Protein AF-A0A1I7X2Z7-F1 (afdb_monomer_lite)

Sequence (273 aa):
MDDLNKAFKEKRPAMFNRKHVILHHDNARAHADLTTSRKIAELGWEILSHPPYSPNLALSDYHLYIILEVLLNAAKELSSHSDEQTVKKVEIYENYDANSWQAVVDQRIRAKTRWFTDKKEVPSKHVNRFANVATLFFYPLLRSSTEEHLELKGRDAPFLGRVLFTAGEILQCASTSPSIVKMSIFFSDFVTVLRFHDEPVIRSAVLFCYLSIATAVSDTLFPELFGNAVTGWIDWALSLISGADSSQHDRTMAGHVVTVLLEKMKVDNDSLG

Secondary structure (DSSP, 8-state):
-HHHHHHHHHH-HHHHTSS-EEE-----TTT--HHHHHHHHHTTEEEPP--S--TT--GGGHHHHHHHHHHHHHHHHHHS-----------------TT-HHHHHHHHHHHH----S-----------GGGGTHHHHHHHHH-----TT--TTTTTHHHHHHHHHHHHHHHHHTTTSTTHHHHHHHHHHHHHTTTT-SSHHHHHHHHHHHHHHHHHS-TTHHHHHHHHHHHHHHHHHHHHHH-TTS-HHHHHHHHHHHHHHHHHHHHHHHTT-

InterPro domains:
  IPR036397 Ribonuclease H superfamily [G3DSA:3.30.420.10] (1-116)
  IPR038528 TEL2, C-terminal domain superfamily [G3DSA:1.25.40.720] (118-198)
  IPR051970 Telomere Length Regulation TEL2 [PTHR15830] (65-266)

Organism: Heterorhabditis bacteriophora (NCBI:txid37862)

Radius of gyration: 28.11 Å; chains: 1; bounding box: 76×53×79 Å

pLDDT: mean 77.44, std 17.62, range [35.38, 96.88]

Foldseek 3Di:
DVVVLVVCCVVPVVQVPPQEAEDADDPPVVPVDPVNVVVCVVSVYHYDDDDPDDPQDDSVCVVVLVVLVVLLVVLCVLLDPPPDPPPVPPPPPPPDDPPPVVVVVVVVCVVPDDDPDDPPPDPPPDDRRSLVCLCVSQCCLLVPPDPPPQPCLPSCVLVVLSSLLSNLSSLQSNLVHPCSLVSLVVLLVSLVVQCPRPDLSSVLSSLSSLVSNLNSYDLVCCCVRCVVPLVVLLVSLVCLLVDPPHDPSSNVSSVVSNVSSVVSNCVVVVVVD

Structure (mmCIF, N/CA/C/O backbone):
data_AF-A0A1I7X2Z7-F1
#
_entry.id   AF-A0A1I7X2Z7-F1
#
loop_
_atom_site.group_PDB
_atom_site.id
_atom_site.type_symbol
_atom_site.label_atom_id
_atom_site.label_alt_id
_atom_site.label_comp_id
_atom_site.label_asym_id
_atom_site.label_entity_id
_atom_site.label_seq_id
_atom_site.pdbx_PDB_ins_code
_atom_site.Cartn_x
_atom_site.Cartn_y
_atom_site.Cartn_z
_atom_site.occupancy
_atom_site.B_iso_or_equiv
_atom_site.auth_seq_id
_atom_site.auth_comp_id
_atom_site.auth_asym_id
_atom_site.auth_atom_id
_atom_site.pdbx_PDB_model_num
ATOM 1 N N . MET A 1 1 ? 13.504 -0.861 -42.140 1.00 73.38 1 MET A N 1
ATOM 2 C CA . MET A 1 1 ? 12.036 -0.661 -42.191 1.00 73.38 1 MET A CA 1
ATOM 3 C C . MET A 1 1 ? 11.375 -1.461 -43.307 1.00 73.38 1 MET A C 1
ATOM 5 O O . MET A 1 1 ? 10.340 -2.057 -43.046 1.00 73.38 1 MET A O 1
ATOM 9 N N . ASP A 1 2 ? 11.951 -1.544 -44.510 1.00 78.88 2 ASP A N 1
ATOM 10 C CA . ASP A 1 2 ? 11.330 -2.299 -45.616 1.00 78.88 2 ASP A CA 1
ATOM 11 C C . ASP A 1 2 ? 11.236 -3.813 -45.341 1.00 78.88 2 ASP A C 1
ATOM 13 O O . ASP A 1 2 ? 10.187 -4.416 -45.570 1.00 78.88 2 ASP A O 1
ATOM 17 N N . ASP A 1 3 ? 12.265 -4.406 -44.725 1.00 83.38 3 ASP A N 1
ATOM 18 C CA . ASP A 1 3 ? 12.225 -5.809 -44.280 1.00 83.38 3 ASP A CA 1
ATOM 19 C C . ASP A 1 3 ? 11.175 -6.052 -43.187 1.00 83.38 3 ASP A C 1
ATOM 21 O O . ASP A 1 3 ? 10.500 -7.081 -43.184 1.00 83.38 3 ASP A O 1
ATOM 25 N N . LEU A 1 4 ? 10.984 -5.080 -42.284 1.00 81.56 4 LEU A N 1
ATOM 26 C CA . LEU A 1 4 ? 9.950 -5.132 -41.245 1.00 81.56 4 LEU A CA 1
ATOM 27 C C . LEU A 1 4 ? 8.554 -5.086 -41.871 1.00 81.56 4 LEU A C 1
ATOM 29 O O . LEU A 1 4 ? 7.682 -5.856 -41.480 1.00 81.56 4 LEU A O 1
ATOM 33 N N . ASN A 1 5 ? 8.349 -4.222 -42.865 1.00 82.88 5 ASN A N 1
ATOM 34 C CA . ASN A 1 5 ? 7.091 -4.125 -43.596 1.00 82.88 5 ASN A CA 1
ATOM 35 C C . ASN A 1 5 ? 6.771 -5.434 -44.341 1.00 82.88 5 ASN A C 1
ATOM 37 O O . ASN A 1 5 ? 5.648 -5.939 -44.278 1.00 82.88 5 ASN A O 1
ATOM 41 N N . LYS A 1 6 ? 7.782 -6.040 -44.978 1.00 85.75 6 LYS A N 1
ATOM 42 C CA . LYS A 1 6 ? 7.658 -7.355 -45.620 1.00 85.75 6 LYS A CA 1
ATOM 43 C C . LYS A 1 6 ? 7.299 -8.447 -44.606 1.00 85.75 6 LYS A C 1
ATOM 45 O O . LYS A 1 6 ? 6.316 -9.160 -44.800 1.00 85.75 6 LYS A O 1
ATOM 50 N N . ALA A 1 7 ? 8.027 -8.524 -43.493 1.00 84.94 7 ALA A N 1
ATOM 51 C CA . ALA A 1 7 ? 7.770 -9.496 -42.433 1.00 84.94 7 ALA A CA 1
ATOM 52 C C . ALA A 1 7 ? 6.394 -9.303 -41.773 1.00 84.94 7 ALA A C 1
ATOM 54 O O . ALA A 1 7 ? 5.731 -10.281 -41.428 1.00 84.94 7 ALA A O 1
ATOM 55 N N . PHE A 1 8 ? 5.935 -8.060 -41.609 1.00 82.38 8 PHE A N 1
ATOM 56 C CA . PHE A 1 8 ? 4.618 -7.750 -41.054 1.00 82.38 8 PHE A CA 1
ATOM 57 C C . PHE A 1 8 ? 3.491 -8.220 -41.981 1.00 82.38 8 PHE A C 1
ATOM 59 O O . PHE A 1 8 ? 2.544 -8.861 -41.519 1.00 82.38 8 PHE A O 1
ATOM 66 N N . LYS A 1 9 ? 3.638 -8.000 -43.293 1.00 82.25 9 LYS A N 1
ATOM 67 C CA . LYS A 1 9 ? 2.707 -8.498 -44.312 1.00 82.25 9 LYS A CA 1
ATOM 68 C C . LYS A 1 9 ? 2.625 -10.028 -44.334 1.00 82.25 9 LYS A C 1
ATOM 70 O O . LYS A 1 9 ? 1.534 -10.572 -44.479 1.00 82.25 9 LYS A O 1
ATOM 75 N N . GLU A 1 10 ? 3.754 -10.715 -44.161 1.00 87.06 10 GLU A N 1
ATOM 76 C CA . GLU A 1 10 ? 3.821 -12.183 -44.139 1.00 87.06 10 GLU A CA 1
ATOM 77 C C . GLU A 1 10 ? 3.263 -12.781 -42.838 1.00 87.06 10 GLU A C 1
ATOM 79 O O . GLU A 1 10 ? 2.459 -13.710 -42.876 1.00 87.06 10 GLU A O 1
ATOM 84 N N . LYS A 1 11 ? 3.661 -12.248 -41.674 1.00 87.56 11 LYS A N 1
ATOM 85 C CA . LYS A 1 11 ? 3.318 -12.834 -40.367 1.00 87.56 11 LYS A CA 1
ATOM 86 C C . LYS A 1 11 ? 1.950 -12.414 -39.839 1.00 87.56 11 LYS A C 1
ATOM 88 O O . LYS A 1 11 ? 1.357 -13.159 -39.062 1.00 87.56 11 LYS A O 1
ATOM 93 N N . ARG A 1 12 ? 1.451 -11.222 -40.192 1.00 82.81 12 ARG A N 1
ATOM 94 C CA . ARG A 1 12 ? 0.174 -10.684 -39.679 1.00 82.81 12 ARG A CA 1
ATOM 95 C C . ARG A 1 12 ? -0.689 -10.050 -40.785 1.00 82.81 12 ARG A C 1
ATOM 97 O O . ARG A 1 12 ? -1.097 -8.892 -40.655 1.00 82.81 12 ARG A O 1
ATOM 104 N N . PRO A 1 13 ? -1.061 -10.810 -41.834 1.00 79.81 13 PRO A N 1
ATOM 105 C CA . PRO A 1 13 ? -1.787 -10.285 -42.998 1.00 79.81 13 PRO A CA 1
ATOM 106 C C . PRO A 1 13 ? -3.151 -9.671 -42.641 1.00 79.81 13 PRO A C 1
ATOM 108 O O . PRO A 1 13 ? -3.554 -8.666 -43.221 1.00 79.81 13 PRO A O 1
ATOM 111 N N . ALA A 1 14 ? -3.848 -10.218 -41.638 1.00 79.56 14 ALA A N 1
ATOM 112 C CA . ALA A 1 14 ? -5.130 -9.684 -41.173 1.00 79.56 14 ALA A CA 1
ATOM 113 C C . ALA A 1 14 ? -5.014 -8.281 -40.545 1.00 79.56 14 ALA A C 1
ATOM 115 O O . ALA A 1 14 ? -5.922 -7.467 -40.696 1.00 79.56 14 ALA A O 1
ATOM 116 N N . MET A 1 15 ? -3.902 -7.986 -39.860 1.00 75.12 15 MET A N 1
ATOM 117 C CA . MET A 1 15 ? -3.652 -6.656 -39.291 1.00 75.12 15 MET A CA 1
ATOM 118 C C . MET A 1 15 ? -3.126 -5.682 -40.342 1.00 75.12 15 MET A C 1
ATOM 120 O O . MET A 1 15 ? -3.532 -4.528 -40.334 1.00 75.12 15 MET A O 1
ATOM 124 N N . PHE A 1 16 ? -2.302 -6.155 -41.281 1.00 76.25 16 PHE A N 1
ATOM 125 C CA . PHE A 1 16 ? -1.821 -5.351 -42.408 1.00 76.25 16 PHE A CA 1
ATOM 126 C C . PHE A 1 16 ? -2.966 -4.813 -43.286 1.00 76.25 16 PHE A C 1
ATOM 128 O O . PHE A 1 16 ? -2.900 -3.697 -43.786 1.00 76.25 16 PHE A O 1
ATOM 135 N N . ASN A 1 17 ? -4.041 -5.591 -43.446 1.00 76.62 17 ASN A N 1
ATOM 136 C CA . ASN A 1 17 ? -5.200 -5.206 -44.258 1.00 76.62 17 ASN A CA 1
ATOM 137 C C . ASN A 1 17 ? -6.178 -4.253 -43.544 1.00 76.62 17 ASN A C 1
ATOM 139 O O . ASN A 1 17 ? -7.097 -3.729 -44.180 1.00 76.62 17 ASN A O 1
ATOM 143 N N . ARG A 1 18 ? -6.019 -4.013 -42.235 1.00 74.38 18 ARG A N 1
ATOM 144 C CA . ARG A 1 18 ? -6.747 -2.939 -41.549 1.00 74.38 18 ARG A CA 1
ATOM 145 C C . ARG A 1 18 ? -6.076 -1.626 -41.940 1.00 74.38 18 ARG A C 1
ATOM 147 O O . ARG A 1 18 ? -4.873 -1.490 -41.783 1.00 74.38 18 ARG A O 1
ATOM 154 N N . LYS A 1 19 ? -6.855 -0.663 -42.444 1.00 63.91 19 LYS A N 1
ATOM 155 C CA . LYS A 1 19 ? -6.401 0.628 -43.012 1.00 63.91 19 LYS A CA 1
ATOM 156 C C . LYS A 1 19 ? -5.563 1.519 -42.074 1.00 63.91 19 LYS A C 1
ATOM 158 O O . LYS A 1 19 ? -5.270 2.652 -42.430 1.00 63.91 19 LYS A O 1
ATOM 163 N N . HIS A 1 20 ? -5.227 1.048 -40.881 1.00 76.50 20 HIS A N 1
ATOM 164 C CA . HIS A 1 20 ? -4.609 1.828 -39.832 1.00 76.50 20 HIS A CA 1
ATOM 165 C C . HIS A 1 20 ? -3.684 0.930 -39.010 1.00 76.50 20 HIS A C 1
ATOM 167 O O . HIS A 1 20 ? -4.135 0.093 -38.223 1.00 76.50 20 HIS A O 1
ATOM 173 N N . VAL A 1 21 ? -2.385 1.075 -39.254 1.00 79.50 21 VAL A N 1
ATOM 174 C CA . VAL A 1 21 ? -1.326 0.371 -38.531 1.00 79.50 21 VAL A CA 1
ATOM 175 C C . VAL A 1 21 ? -0.755 1.350 -37.519 1.00 79.50 21 VAL A C 1
ATOM 177 O O . VAL A 1 21 ? -0.188 2.367 -37.909 1.00 79.50 21 VAL A O 1
ATOM 180 N N . ILE A 1 22 ? -0.905 1.037 -36.234 1.00 81.75 22 ILE A N 1
ATOM 181 C CA . ILE A 1 22 ? -0.293 1.809 -35.153 1.00 81.75 22 ILE A CA 1
ATOM 182 C C . ILE A 1 22 ? 1.036 1.139 -34.808 1.00 81.75 22 ILE A C 1
ATOM 184 O O . ILE A 1 22 ? 1.067 -0.008 -34.357 1.00 81.75 22 ILE A O 1
ATOM 188 N N . LEU A 1 23 ? 2.136 1.842 -35.060 1.00 76.81 23 LEU A N 1
ATOM 189 C CA . LEU A 1 23 ? 3.481 1.420 -34.717 1.00 76.81 23 LEU A CA 1
ATOM 190 C C . LEU A 1 23 ? 3.831 1.921 -33.316 1.00 76.81 23 LEU A C 1
ATOM 192 O O . LEU A 1 23 ? 3.829 3.118 -33.028 1.00 76.81 23 LEU A O 1
ATOM 196 N N . HIS A 1 24 ? 4.211 0.978 -32.468 1.00 72.56 24 HIS A N 1
ATOM 197 C CA . HIS A 1 24 ? 4.833 1.267 -31.193 1.00 72.56 24 HIS A CA 1
ATOM 198 C C . HIS A 1 24 ? 6.353 1.331 -31.396 1.00 72.56 24 HIS A C 1
ATOM 200 O O . HIS A 1 24 ? 7.004 0.298 -31.554 1.00 72.56 24 HIS A O 1
ATOM 206 N N . HIS A 1 25 ? 6.890 2.547 -31.510 1.00 67.44 25 HIS A N 1
ATOM 207 C CA . HIS A 1 25 ? 8.294 2.802 -31.837 1.00 67.44 25 HIS A CA 1
ATOM 208 C C . HIS A 1 25 ? 9.046 3.379 -30.638 1.00 67.44 25 HIS A C 1
ATOM 210 O O . HIS A 1 25 ? 8.493 4.156 -29.866 1.00 67.44 25 HIS A O 1
ATOM 216 N N . ASP A 1 26 ? 10.326 3.035 -30.527 1.00 58.78 26 ASP A N 1
ATOM 217 C CA . ASP A 1 26 ? 11.202 3.532 -29.480 1.00 58.78 26 ASP A CA 1
ATOM 218 C C . ASP A 1 26 ? 11.719 4.957 -29.769 1.00 58.78 26 ASP A C 1
ATOM 220 O O . ASP A 1 26 ? 12.392 5.189 -30.771 1.00 58.78 26 ASP A O 1
ATOM 224 N N . ASN A 1 27 ? 11.406 5.932 -28.905 1.00 57.84 27 ASN A N 1
ATOM 225 C CA . ASN A 1 27 ? 11.897 7.317 -29.004 1.00 57.84 27 ASN A CA 1
ATOM 226 C C . ASN A 1 27 ? 13.268 7.537 -28.324 1.00 57.84 27 ASN A C 1
ATOM 228 O O . ASN A 1 27 ? 13.619 8.665 -27.963 1.00 57.84 27 ASN A O 1
ATOM 232 N N . ALA A 1 28 ? 14.044 6.473 -28.087 1.00 56.19 28 ALA A N 1
ATOM 233 C CA . ALA A 1 28 ? 15.401 6.593 -27.576 1.00 56.19 28 ALA A CA 1
ATOM 234 C C . ALA A 1 28 ? 16.221 7.463 -28.537 1.00 56.19 28 ALA A C 1
ATOM 236 O O . ALA A 1 28 ? 16.102 7.367 -29.758 1.00 56.19 28 ALA A O 1
ATOM 237 N N . ARG A 1 29 ? 17.081 8.327 -27.994 1.00 53.03 29 ARG A N 1
ATOM 238 C CA . ARG A 1 29 ? 17.761 9.409 -28.734 1.00 53.03 29 ARG A CA 1
ATOM 239 C C . ARG A 1 29 ? 18.622 8.931 -29.919 1.00 53.03 29 ARG A C 1
ATOM 241 O O . ARG A 1 29 ? 18.907 9.725 -30.808 1.00 53.03 29 ARG A O 1
ATOM 248 N N . ALA A 1 30 ? 19.007 7.653 -29.939 1.00 51.03 30 ALA A N 1
ATOM 249 C CA . ALA A 1 30 ? 19.711 7.004 -31.049 1.00 51.03 30 ALA A CA 1
ATOM 250 C C . ALA A 1 30 ? 18.788 6.571 -32.216 1.00 51.03 30 ALA A C 1
ATOM 252 O O . ALA A 1 30 ? 19.276 6.347 -33.319 1.00 51.03 30 ALA A O 1
ATOM 253 N N . HIS A 1 31 ? 17.471 6.475 -31.990 1.00 50.38 31 HIS A N 1
ATOM 254 C CA . HIS A 1 31 ? 16.454 5.998 -32.940 1.00 50.38 31 HIS A CA 1
ATOM 255 C C . HIS A 1 31 ? 15.402 7.048 -33.328 1.00 50.38 31 HIS A C 1
ATOM 257 O O . HIS A 1 31 ? 14.625 6.812 -34.253 1.00 50.38 31 HIS A O 1
ATOM 263 N N . ALA A 1 32 ? 15.441 8.241 -32.729 1.00 56.38 32 ALA A N 1
ATOM 264 C CA . ALA A 1 32 ? 14.756 9.440 -33.223 1.00 56.38 32 ALA A CA 1
ATOM 265 C C . ALA A 1 32 ? 15.421 10.017 -34.499 1.00 56.38 32 ALA A C 1
ATOM 267 O O . ALA A 1 32 ? 15.475 11.232 -34.694 1.00 56.38 32 ALA A O 1
ATOM 268 N N . ASP A 1 33 ? 15.977 9.151 -35.354 1.00 66.12 33 ASP A N 1
ATOM 269 C CA . ASP A 1 33 ? 16.557 9.551 -36.628 1.00 66.12 33 ASP A CA 1
ATOM 270 C C . ASP A 1 33 ? 15.427 9.964 -37.582 1.00 66.12 33 ASP A C 1
ATOM 272 O O . ASP A 1 33 ? 14.436 9.253 -37.780 1.00 66.12 33 ASP A O 1
ATOM 276 N N . LEU A 1 34 ? 15.582 11.139 -38.188 1.00 70.50 34 LEU A N 1
ATOM 277 C CA . LEU A 1 34 ? 14.645 11.724 -39.145 1.00 70.50 34 LEU A CA 1
ATOM 278 C C . LEU A 1 34 ? 14.363 10.780 -40.322 1.00 70.50 34 LEU A C 1
ATOM 280 O O . LEU A 1 34 ? 13.293 10.854 -40.929 1.00 70.50 34 LEU A O 1
ATOM 284 N N . THR A 1 35 ? 15.308 9.897 -40.650 1.00 73.88 35 THR A N 1
ATOM 285 C CA . THR A 1 35 ? 15.141 8.860 -41.676 1.00 73.88 35 THR A CA 1
ATOM 286 C C . THR A 1 35 ? 14.053 7.848 -41.304 1.00 73.88 35 THR A C 1
ATOM 288 O O . THR A 1 35 ? 13.206 7.532 -42.143 1.00 73.88 35 THR A O 1
ATOM 291 N N . THR A 1 36 ? 14.013 7.396 -40.049 1.00 74.12 36 THR A N 1
ATOM 292 C CA . THR A 1 36 ? 13.033 6.428 -39.545 1.00 74.12 36 THR A CA 1
ATOM 293 C C . THR A 1 36 ? 11.637 7.038 -39.511 1.00 74.12 36 THR A C 1
ATOM 295 O O . THR A 1 36 ? 10.705 6.455 -40.064 1.00 74.12 36 THR A O 1
ATOM 298 N N . SER A 1 37 ? 11.498 8.253 -38.970 1.00 76.25 37 SER A N 1
ATOM 299 C CA . SER A 1 37 ? 10.216 8.974 -38.933 1.00 76.25 37 SER A CA 1
ATOM 300 C C . SER A 1 37 ? 9.663 9.251 -40.333 1.00 76.25 37 SER A C 1
ATOM 302 O O . SER A 1 37 ? 8.466 9.087 -40.571 1.00 76.25 37 SER A O 1
ATOM 304 N N . ARG A 1 38 ? 10.532 9.604 -41.293 1.00 80.38 38 ARG A N 1
ATOM 305 C CA . ARG A 1 38 ? 10.136 9.787 -42.698 1.00 80.38 38 ARG A CA 1
ATOM 306 C C . ARG A 1 38 ? 9.622 8.484 -43.304 1.00 80.38 38 ARG A C 1
ATOM 308 O O . ARG A 1 38 ? 8.581 8.485 -43.952 1.00 80.38 38 ARG A O 1
ATOM 315 N N . LYS A 1 39 ? 10.306 7.366 -43.050 1.00 82.19 39 LYS A N 1
ATOM 316 C CA . LYS A 1 39 ? 9.906 6.061 -43.587 1.00 82.19 39 LYS A CA 1
ATOM 317 C C . LYS A 1 39 ? 8.594 5.550 -42.986 1.00 82.19 39 LYS A C 1
ATOM 319 O O . LYS A 1 39 ? 7.801 4.947 -43.699 1.00 82.19 39 LYS A O 1
ATOM 324 N N . ILE A 1 40 ? 8.339 5.819 -41.706 1.00 81.69 40 ILE A N 1
ATOM 325 C CA . ILE A 1 40 ? 7.063 5.500 -41.043 1.00 81.69 40 ILE A CA 1
ATOM 326 C C . ILE A 1 40 ? 5.908 6.268 -41.701 1.00 81.69 40 ILE A C 1
ATOM 328 O O . ILE A 1 40 ? 4.885 5.667 -42.035 1.00 81.69 40 ILE A O 1
ATOM 332 N N . ALA A 1 41 ? 6.103 7.564 -41.965 1.00 81.19 41 ALA A N 1
ATOM 333 C CA . ALA A 1 41 ? 5.116 8.388 -42.659 1.00 81.19 41 ALA A CA 1
ATOM 334 C C . ALA A 1 41 ? 4.868 7.913 -44.104 1.00 81.19 41 ALA A C 1
ATOM 336 O O . ALA A 1 41 ? 3.719 7.841 -44.532 1.00 81.19 41 ALA A O 1
ATOM 337 N N . GLU A 1 42 ? 5.918 7.525 -44.839 1.00 85.06 42 GLU A N 1
ATOM 338 C CA . GLU A 1 42 ? 5.797 6.948 -46.191 1.00 85.06 42 GLU A CA 1
ATOM 339 C C . GLU A 1 42 ? 4.974 5.651 -46.217 1.00 85.06 42 GLU A C 1
ATOM 341 O O . GLU A 1 42 ? 4.263 5.387 -47.186 1.00 85.06 42 GLU A O 1
ATOM 346 N N . LEU A 1 43 ? 5.061 4.838 -45.161 1.00 83.19 43 LEU A N 1
ATOM 347 C CA . LEU A 1 43 ? 4.306 3.590 -45.025 1.00 83.19 43 LEU A CA 1
ATOM 348 C C . LEU A 1 43 ? 2.860 3.805 -44.545 1.00 83.19 43 LEU A C 1
ATOM 350 O O . LEU A 1 43 ? 2.087 2.846 -44.513 1.00 83.19 43 LEU A O 1
ATOM 354 N N . GLY A 1 44 ? 2.484 5.037 -44.182 1.00 81.31 44 GLY A N 1
ATOM 355 C CA . GLY A 1 44 ? 1.160 5.365 -43.649 1.00 81.31 44 GLY A CA 1
ATOM 356 C C . GLY A 1 44 ? 0.897 4.771 -42.264 1.00 81.31 44 GLY A C 1
ATOM 357 O O . GLY A 1 44 ? -0.252 4.490 -41.926 1.00 81.31 44 GLY A O 1
ATOM 358 N N . TRP A 1 45 ? 1.950 4.511 -41.486 1.00 85.62 45 TRP A N 1
ATOM 359 C CA . TRP A 1 45 ? 1.830 3.979 -40.130 1.00 85.62 45 TRP A CA 1
ATOM 360 C C . TRP A 1 45 ? 1.751 5.131 -39.131 1.00 85.62 45 TRP A C 1
ATOM 362 O O . TRP A 1 45 ? 2.514 6.093 -39.220 1.00 85.62 45 TRP A O 1
ATOM 372 N N . GLU A 1 46 ? 0.846 5.030 -38.165 1.00 81.81 46 GLU A N 1
ATOM 373 C CA . GLU A 1 46 ? 0.722 6.019 -37.099 1.00 81.81 46 GLU A CA 1
ATOM 374 C C . GLU A 1 46 ? 1.617 5.654 -35.925 1.00 81.81 46 GLU A C 1
ATOM 376 O O . GLU A 1 46 ? 1.651 4.506 -35.490 1.00 81.81 46 GLU A O 1
ATOM 381 N N . ILE A 1 47 ? 2.352 6.629 -35.399 1.00 75.12 47 ILE A N 1
ATOM 382 C CA . ILE A 1 47 ? 3.157 6.433 -34.194 1.00 75.12 47 ILE A CA 1
ATOM 383 C C . ILE A 1 47 ? 2.238 6.607 -32.991 1.00 75.12 47 ILE A C 1
ATOM 385 O O . ILE A 1 47 ? 1.580 7.641 -32.862 1.00 75.12 47 ILE A O 1
ATOM 389 N N . LEU A 1 48 ? 2.214 5.619 -32.095 1.00 71.12 48 LEU A N 1
ATOM 390 C CA . LEU A 1 48 ? 1.500 5.767 -30.832 1.00 71.12 48 LEU A CA 1
ATOM 391 C C . LEU A 1 48 ? 2.125 6.916 -30.028 1.00 71.12 48 LEU A C 1
ATOM 393 O O . LEU A 1 48 ? 3.295 6.852 -29.654 1.00 71.12 48 LEU A O 1
ATOM 397 N N . SER A 1 49 ? 1.347 7.963 -29.753 1.00 63.53 49 SER A N 1
ATOM 398 C CA . SER A 1 49 ? 1.797 9.070 -28.909 1.00 63.53 49 SER A CA 1
ATOM 399 C C . SER A 1 49 ? 2.111 8.560 -27.502 1.00 63.53 49 SER A C 1
ATOM 401 O O . SER A 1 49 ? 1.237 7.979 -26.857 1.00 63.53 49 SER A O 1
ATOM 403 N N . HIS A 1 50 ? 3.322 8.810 -27.009 1.00 58.78 50 HIS A N 1
ATOM 404 C CA . HIS A 1 50 ? 3.723 8.469 -25.646 1.00 58.78 50 HIS A CA 1
ATOM 405 C C . HIS A 1 50 ? 4.527 9.619 -25.005 1.00 58.78 50 HIS A C 1
ATOM 407 O O . HIS A 1 50 ? 5.107 10.438 -25.727 1.00 58.78 50 HIS A O 1
ATOM 413 N N . PRO A 1 51 ? 4.574 9.715 -23.661 1.00 56.22 51 PRO A N 1
ATOM 414 C CA . PRO A 1 51 ? 5.366 10.727 -22.966 1.00 56.22 51 PRO A CA 1
ATOM 415 C C . PRO A 1 51 ? 6.864 10.631 -23.308 1.00 56.22 51 PRO A C 1
ATOM 417 O O . PRO A 1 51 ? 7.353 9.533 -23.603 1.00 56.22 51 PRO A O 1
ATOM 420 N N . PRO A 1 52 ? 7.616 11.749 -23.256 1.00 49.91 52 PRO A N 1
ATOM 421 C CA . PRO A 1 52 ? 9.068 11.712 -23.372 1.00 49.91 52 PRO A CA 1
ATOM 422 C C . PRO A 1 52 ? 9.670 10.828 -22.271 1.00 49.91 52 PRO A C 1
ATOM 424 O O . PRO A 1 52 ? 9.202 10.816 -21.135 1.00 49.91 52 PRO A O 1
ATOM 427 N N . TYR A 1 53 ? 10.693 10.073 -22.665 1.00 53.31 53 TYR A N 1
ATOM 428 C CA . TYR A 1 53 ? 11.366 9.005 -21.925 1.00 53.31 53 TYR A CA 1
ATOM 429 C C . TYR A 1 53 ? 11.485 9.206 -20.401 1.00 53.31 53 TYR A C 1
ATOM 431 O O . TYR A 1 53 ? 12.030 10.211 -19.945 1.00 53.31 53 TYR A O 1
ATOM 439 N N . SER A 1 54 ? 11.111 8.177 -19.631 1.00 46.56 54 SER A N 1
ATOM 440 C CA . SER A 1 54 ? 11.716 7.906 -18.322 1.00 46.56 54 SER A CA 1
ATOM 441 C C . SER A 1 54 ? 12.778 6.817 -18.529 1.00 46.56 54 SER A C 1
ATOM 443 O O . SER A 1 54 ? 12.445 5.782 -19.104 1.00 46.56 54 SER A O 1
ATOM 445 N N . PRO A 1 55 ? 14.044 7.015 -18.124 1.00 48.75 55 PRO A N 1
ATOM 446 C CA . PRO A 1 55 ? 15.163 6.137 -18.491 1.00 48.75 55 PRO A CA 1
ATOM 447 C C . PRO A 1 55 ? 15.065 4.674 -18.013 1.00 48.75 55 PRO A C 1
ATOM 449 O O . PRO A 1 55 ? 15.894 3.869 -18.421 1.00 48.75 55 PRO A O 1
ATOM 452 N N . ASN A 1 56 ? 14.065 4.316 -17.199 1.00 51.06 56 ASN A N 1
ATOM 453 C CA . ASN A 1 56 ? 13.968 3.009 -16.541 1.00 51.06 56 ASN A CA 1
ATOM 454 C C . ASN A 1 56 ? 12.755 2.147 -16.944 1.00 51.06 56 ASN A C 1
ATOM 456 O O . ASN A 1 56 ? 12.565 1.094 -16.344 1.00 51.06 56 ASN A O 1
ATOM 460 N N . LEU A 1 57 ? 11.920 2.554 -17.910 1.00 53.75 57 LEU A N 1
ATOM 461 C CA . LEU A 1 57 ? 10.819 1.708 -18.401 1.00 53.75 57 LEU A CA 1
ATOM 462 C C . LEU A 1 57 ? 10.981 1.422 -19.893 1.00 53.75 57 LEU A C 1
ATOM 464 O O . LEU A 1 57 ? 11.050 2.349 -20.700 1.00 53.75 57 LEU A O 1
ATOM 468 N N . ALA A 1 58 ? 10.971 0.139 -20.262 1.00 57.16 58 ALA A N 1
ATOM 469 C CA . ALA A 1 58 ? 10.759 -0.245 -21.647 1.00 57.16 58 ALA A CA 1
ATOM 470 C C . ALA A 1 58 ? 9.361 0.222 -22.074 1.00 57.16 58 ALA A C 1
ATOM 472 O O . ALA A 1 58 ? 8.382 0.083 -21.339 1.00 57.16 58 ALA A O 1
ATOM 473 N N . LEU A 1 59 ? 9.255 0.781 -23.279 1.00 52.41 59 LEU A N 1
ATOM 474 C CA . LEU A 1 59 ? 7.990 1.289 -23.811 1.00 52.41 59 LEU A CA 1
ATOM 475 C C . LEU A 1 59 ? 6.877 0.227 -23.801 1.00 52.41 59 LEU A C 1
ATOM 477 O O . LEU A 1 59 ? 5.710 0.582 -23.657 1.00 52.41 59 LEU A O 1
ATOM 481 N N . SER A 1 60 ? 7.209 -1.067 -23.937 1.00 57.69 60 SER A N 1
ATOM 482 C CA . SER A 1 60 ? 6.242 -2.178 -23.866 1.00 57.69 60 SER A CA 1
ATOM 483 C C . SER A 1 60 ? 5.448 -2.206 -22.559 1.00 57.69 60 SER A C 1
ATOM 485 O O . SER A 1 60 ? 4.298 -2.644 -22.553 1.00 57.69 60 SER A O 1
ATOM 487 N N . ASP A 1 61 ? 6.031 -1.683 -21.482 1.00 62.81 61 ASP A N 1
ATOM 488 C CA . ASP A 1 61 ? 5.503 -1.806 -20.125 1.00 62.81 61 ASP A CA 1
ATOM 489 C C . ASP A 1 61 ? 4.737 -0.543 -19.7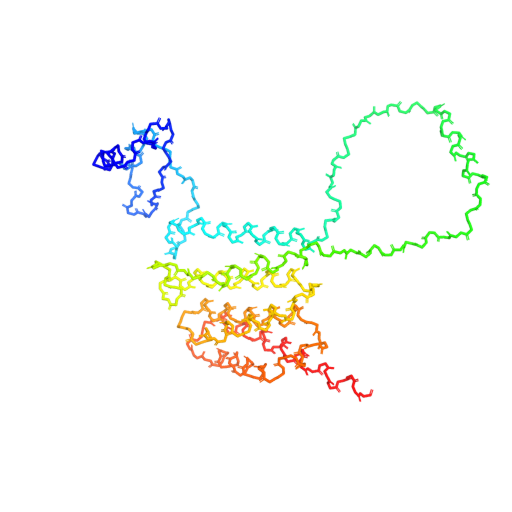00 1.00 62.81 61 ASP A C 1
ATOM 491 O O . ASP A 1 61 ? 4.067 -0.521 -18.666 1.00 62.81 61 ASP A O 1
ATOM 495 N N . TYR A 1 62 ? 4.752 0.509 -20.532 1.00 70.00 62 TYR A N 1
ATOM 496 C CA . TYR A 1 62 ? 4.016 1.753 -20.288 1.00 70.00 62 TYR A CA 1
ATOM 497 C C . TYR A 1 62 ? 2.502 1.518 -20.166 1.00 70.00 62 TYR A C 1
ATOM 499 O O . TYR A 1 62 ? 1.834 2.111 -19.317 1.00 70.00 62 TYR A O 1
ATOM 507 N N . HIS A 1 63 ? 1.956 0.588 -20.954 1.00 76.56 63 HIS A N 1
ATOM 508 C CA . HIS A 1 63 ? 0.549 0.200 -20.856 1.00 76.56 63 HIS A CA 1
ATOM 509 C C . HIS A 1 63 ? 0.196 -0.403 -19.491 1.00 76.56 63 HIS A C 1
ATOM 511 O O 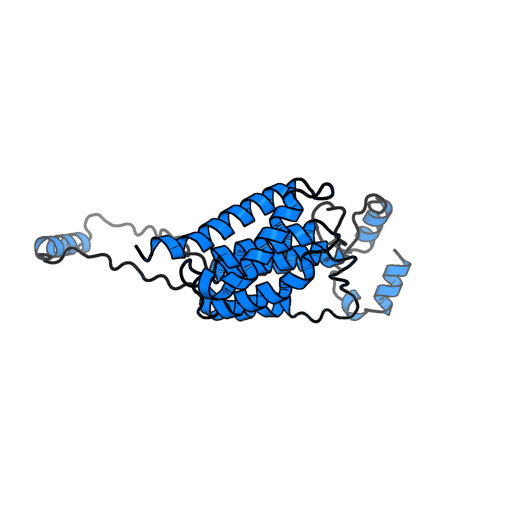. HIS A 1 63 ? -0.893 -0.145 -18.980 1.00 76.56 63 HIS A O 1
ATOM 517 N N . LEU A 1 64 ? 1.112 -1.155 -18.870 1.00 81.06 64 LEU A N 1
ATOM 518 C CA . LEU A 1 64 ? 0.889 -1.735 -17.545 1.00 81.06 64 LEU A CA 1
ATOM 519 C C . LEU A 1 64 ? 0.799 -0.644 -16.474 1.00 81.06 64 LEU A C 1
ATOM 521 O O . LEU A 1 64 ? -0.054 -0.716 -15.591 1.00 81.06 64 LEU A O 1
ATOM 525 N N . TYR A 1 65 ? 1.621 0.403 -16.587 1.00 81.75 65 TYR A N 1
ATOM 526 C CA . TYR A 1 65 ? 1.547 1.556 -15.691 1.00 81.75 65 TYR A CA 1
ATOM 527 C C . TYR A 1 65 ? 0.197 2.277 -15.798 1.00 81.75 65 TYR A C 1
ATOM 529 O O . TYR A 1 65 ? -0.424 2.569 -14.774 1.00 81.75 65 TYR A O 1
ATOM 537 N N . ILE A 1 66 ? -0.289 2.502 -17.026 1.00 83.81 66 ILE A N 1
ATOM 538 C CA . ILE A 1 66 ? -1.610 3.105 -17.262 1.00 83.81 66 ILE A CA 1
ATOM 539 C C . ILE A 1 66 ? -2.714 2.249 -16.634 1.00 83.81 66 ILE A C 1
ATOM 541 O O . ILE A 1 66 ? -3.614 2.785 -15.995 1.00 83.81 66 ILE A O 1
ATOM 545 N N . ILE A 1 67 ? -2.649 0.922 -16.778 1.00 87.38 67 ILE A N 1
ATOM 546 C CA . ILE A 1 67 ? -3.648 0.018 -16.192 1.00 87.38 67 ILE A CA 1
ATOM 547 C C . ILE A 1 67 ? -3.677 0.155 -14.665 1.00 87.38 67 ILE A C 1
ATOM 549 O O . ILE A 1 67 ? -4.760 0.277 -14.092 1.00 87.38 67 ILE A O 1
ATOM 553 N N . LEU A 1 68 ? -2.514 0.183 -14.005 1.00 90.56 68 LEU A N 1
ATOM 554 C CA . LEU A 1 68 ? -2.436 0.375 -12.551 1.00 90.56 68 LEU A CA 1
ATOM 555 C C . LEU A 1 68 ? -3.021 1.724 -12.116 1.00 90.56 68 LEU A C 1
ATOM 557 O O . LEU A 1 68 ? -3.735 1.794 -11.118 1.00 90.56 68 LEU A O 1
ATOM 561 N N . GLU A 1 69 ? -2.757 2.786 -12.875 1.00 90.12 69 GLU A N 1
ATOM 562 C CA . GLU A 1 69 ? -3.296 4.119 -12.603 1.00 90.12 69 GLU A CA 1
ATOM 563 C C . GLU A 1 69 ? -4.821 4.177 -12.771 1.00 90.12 69 GLU A C 1
ATOM 565 O O . GLU A 1 69 ? -5.521 4.692 -11.900 1.00 90.12 69 GLU A O 1
ATOM 570 N N . VAL A 1 70 ? -5.359 3.583 -13.840 1.00 90.94 70 VAL A N 1
ATOM 571 C CA . VAL A 1 70 ? -6.809 3.500 -14.073 1.00 90.94 70 VAL A CA 1
ATOM 572 C C . VAL A 1 70 ? -7.498 2.691 -12.974 1.00 90.94 70 VAL A C 1
ATOM 574 O O . VAL A 1 70 ? -8.531 3.119 -12.457 1.00 90.94 70 VAL A O 1
ATOM 577 N N . LEU A 1 71 ? -6.923 1.551 -12.575 1.00 92.44 71 LEU A N 1
ATOM 578 C CA . LEU A 1 71 ? -7.452 0.730 -11.481 1.00 92.44 71 LEU A CA 1
ATOM 579 C C . LEU A 1 71 ? -7.493 1.502 -10.161 1.00 92.44 71 LEU A C 1
ATOM 581 O O . LEU A 1 71 ? -8.487 1.438 -9.436 1.00 92.44 71 LEU A O 1
ATOM 585 N N . LEU A 1 72 ? -6.431 2.248 -9.863 1.00 93.62 72 LEU A N 1
ATOM 586 C CA . LEU A 1 72 ? -6.352 3.063 -8.661 1.00 93.62 72 LEU A CA 1
ATOM 587 C C . LEU A 1 72 ? -7.378 4.199 -8.666 1.00 93.62 72 LEU A C 1
ATOM 589 O O . LEU A 1 72 ? -8.044 4.425 -7.657 1.00 93.62 72 LEU A O 1
ATOM 593 N N . ASN A 1 73 ? -7.523 4.902 -9.788 1.00 92.12 73 ASN A N 1
ATOM 594 C CA . ASN A 1 73 ? -8.498 5.982 -9.916 1.00 92.12 73 ASN A CA 1
ATOM 595 C C . ASN A 1 73 ? -9.925 5.453 -9.749 1.00 92.12 73 ASN A C 1
ATOM 597 O O . ASN A 1 73 ? -10.690 6.026 -8.982 1.00 92.12 73 ASN A O 1
ATOM 601 N N . ALA A 1 74 ? -10.248 4.302 -10.345 1.00 92.38 74 ALA A N 1
ATOM 602 C CA . ALA A 1 74 ? -11.538 3.649 -10.140 1.00 92.38 74 ALA A CA 1
ATOM 603 C C . ALA A 1 74 ? -11.773 3.268 -8.664 1.00 92.38 74 ALA A C 1
ATOM 605 O O . ALA A 1 74 ? -12.867 3.470 -8.138 1.00 92.38 74 ALA A O 1
ATOM 606 N N . ALA A 1 75 ? -10.754 2.755 -7.965 1.00 93.19 75 ALA A N 1
ATOM 607 C CA . ALA A 1 75 ? -10.855 2.457 -6.536 1.00 93.19 75 ALA A CA 1
ATOM 608 C C . ALA A 1 75 ? -11.106 3.724 -5.700 1.00 93.19 75 ALA A C 1
ATOM 610 O O . ALA A 1 75 ? -11.985 3.730 -4.835 1.00 93.19 75 ALA A O 1
ATOM 611 N N . LYS A 1 76 ? -10.384 4.812 -5.998 1.00 92.44 76 LYS A N 1
ATOM 612 C CA . LYS A 1 76 ? -10.555 6.116 -5.347 1.00 92.44 76 LYS A CA 1
ATOM 613 C C . LYS A 1 76 ? -11.933 6.708 -5.615 1.00 92.44 76 LYS A C 1
ATOM 615 O O . LYS A 1 76 ? -12.552 7.173 -4.672 1.00 92.44 76 LYS A O 1
ATOM 620 N N . GLU A 1 77 ? -12.440 6.646 -6.843 1.00 90.81 77 GLU A N 1
ATOM 621 C CA . GLU A 1 77 ? -13.788 7.113 -7.203 1.00 90.81 77 GLU A CA 1
ATOM 622 C C . GLU A 1 77 ? -14.898 6.326 -6.497 1.00 90.81 77 GLU A C 1
ATOM 624 O O . GLU A 1 77 ? -15.912 6.890 -6.099 1.00 90.81 77 GLU A O 1
ATOM 629 N N . LEU A 1 78 ? -14.722 5.015 -6.321 1.00 89.44 78 LEU A N 1
ATOM 630 C CA . LEU A 1 78 ? -15.690 4.174 -5.612 1.00 89.44 78 LEU A CA 1
ATOM 631 C C . LEU A 1 78 ? -15.615 4.334 -4.087 1.00 89.44 78 LEU A C 1
ATOM 633 O O . LEU A 1 78 ? -16.594 4.055 -3.388 1.00 89.44 78 LEU A O 1
ATOM 637 N N . SER A 1 79 ? -14.446 4.716 -3.572 1.00 88.25 79 SER A N 1
ATOM 638 C CA . SER A 1 79 ? -14.212 4.952 -2.148 1.00 88.25 79 SER A CA 1
ATOM 639 C C . SER A 1 79 ? -14.528 6.385 -1.731 1.00 88.25 79 SER A C 1
ATOM 641 O O . SER A 1 79 ? -14.834 6.614 -0.558 1.00 88.25 79 SER A O 1
ATOM 643 N N . SER A 1 80 ? -14.395 7.351 -2.639 1.00 80.75 80 SER A N 1
ATOM 644 C CA . SER A 1 80 ? -14.632 8.756 -2.357 1.00 80.75 80 SER A CA 1
ATOM 645 C C . SER A 1 80 ? -16.121 9.028 -2.209 1.00 80.75 80 SER A C 1
ATOM 647 O O . SER A 1 80 ? -16.989 8.340 -2.750 1.00 80.75 80 SER A O 1
ATOM 649 N N . HIS A 1 81 ? -16.404 10.060 -1.426 1.00 60.16 81 HIS A N 1
ATOM 650 C CA . HIS A 1 81 ? -17.723 10.647 -1.362 1.00 60.16 81 HIS A CA 1
ATOM 651 C C . HIS A 1 81 ? -17.902 11.371 -2.686 1.00 60.16 81 HIS A C 1
ATOM 653 O O . HIS A 1 81 ? -17.426 12.492 -2.853 1.00 60.16 81 HIS A O 1
ATOM 659 N N . SER A 1 82 ? -18.546 10.737 -3.657 1.00 46.88 82 SER A N 1
ATOM 660 C CA . SER A 1 82 ? -19.228 11.531 -4.660 1.00 46.88 82 SER A CA 1
ATOM 661 C C . SER A 1 82 ? -20.373 12.234 -3.927 1.00 46.88 82 SER A C 1
ATOM 663 O O . SER A 1 82 ? -21.497 11.728 -3.911 1.00 46.88 82 SER A O 1
ATOM 665 N N . ASP A 1 83 ? -20.080 13.389 -3.309 1.00 45.53 83 ASP A N 1
ATOM 666 C CA . ASP A 1 83 ? -21.001 14.518 -3.423 1.00 45.53 83 ASP A CA 1
ATOM 667 C C . ASP A 1 83 ? -21.426 14.518 -4.878 1.00 45.53 83 ASP A C 1
ATOM 669 O O . ASP A 1 83 ? -20.559 14.375 -5.747 1.00 45.53 83 ASP A O 1
ATOM 673 N N . GLU A 1 84 ? -22.742 14.507 -5.086 1.00 42.41 84 GLU A N 1
ATOM 674 C CA . GLU A 1 84 ? -23.414 14.603 -6.372 1.00 42.41 84 GLU A CA 1
ATOM 675 C C . GLU A 1 84 ? -22.423 14.814 -7.512 1.00 42.41 84 GLU A C 1
ATOM 677 O O . GLU A 1 84 ? -21.789 15.870 -7.612 1.00 42.41 84 GLU A O 1
ATOM 682 N N . GLN A 1 85 ? -22.338 13.842 -8.431 1.00 41.56 85 GLN A N 1
ATOM 683 C CA . GLN A 1 85 ? -22.144 14.244 -9.815 1.00 41.56 85 GLN A CA 1
ATOM 684 C C . GLN A 1 85 ? -23.011 15.481 -9.974 1.00 41.56 85 GLN A C 1
ATOM 686 O O . GLN A 1 85 ? -24.232 15.390 -9.829 1.00 41.56 85 GLN A O 1
ATOM 691 N N . THR A 1 86 ? -22.375 16.634 -10.154 1.00 39.22 86 THR A N 1
ATOM 692 C CA . THR A 1 86 ? -23.044 17.836 -10.590 1.00 39.22 86 THR A CA 1
ATOM 693 C C . THR A 1 86 ? -23.569 17.447 -11.958 1.00 39.22 86 THR A C 1
ATOM 695 O O . THR A 1 86 ? -22.937 17.652 -12.993 1.00 39.22 86 THR A O 1
ATOM 698 N N . VAL A 1 87 ? -24.733 16.791 -11.965 1.00 41.69 87 VAL A N 1
ATOM 699 C CA . VAL A 1 87 ? -25.674 16.847 -13.053 1.00 41.69 87 VAL A CA 1
ATOM 700 C C . VAL A 1 87 ? -25.772 18.338 -13.233 1.00 41.69 87 VAL A C 1
ATOM 702 O O . VAL A 1 87 ? -26.332 19.025 -12.378 1.00 41.69 87 VAL A O 1
ATOM 705 N N . LYS A 1 88 ? -25.083 18.859 -14.253 1.00 40.50 88 LYS A N 1
ATOM 706 C CA . LYS A 1 88 ? -25.265 20.226 -14.701 1.00 40.50 88 LYS A CA 1
ATOM 707 C C . LYS A 1 88 ? -26.767 20.339 -14.837 1.00 40.50 88 LYS A C 1
ATOM 709 O O . LYS A 1 88 ? -27.343 19.745 -15.749 1.00 40.50 88 LYS A O 1
ATOM 714 N N . LYS A 1 89 ? -27.399 20.975 -13.853 1.00 36.00 89 LYS A N 1
ATOM 715 C CA . LYS A 1 89 ? -28.810 21.288 -13.882 1.00 36.00 89 LYS A CA 1
ATOM 716 C C . LYS A 1 89 ? -28.891 22.172 -15.106 1.00 36.00 89 LYS A C 1
ATOM 718 O O . LYS A 1 89 ? -28.378 23.285 -15.087 1.00 36.00 89 LYS A O 1
ATOM 723 N N . VAL A 1 90 ? -29.335 21.600 -16.221 1.00 37.97 90 VAL A N 1
ATOM 724 C CA . VAL A 1 90 ? -29.570 22.366 -17.433 1.00 37.97 90 VAL A CA 1
ATOM 725 C C . VAL A 1 90 ? -30.548 23.431 -16.976 1.00 37.97 90 VAL A C 1
ATOM 727 O O . VAL A 1 90 ? -31.661 23.103 -16.563 1.00 37.97 90 VAL A O 1
ATOM 730 N N . GLU A 1 91 ? -30.082 24.677 -16.917 1.00 38.28 91 GLU A N 1
ATOM 731 C CA . GLU A 1 91 ? -30.928 25.831 -16.668 1.00 38.28 91 GLU A CA 1
ATOM 732 C C . GLU A 1 91 ? -31.867 25.930 -17.865 1.00 38.28 91 GLU A C 1
ATOM 734 O O . GLU A 1 91 ? -31.596 26.584 -18.869 1.00 38.28 91 GLU A O 1
ATOM 739 N N . ILE A 1 92 ? -32.970 25.193 -17.788 1.00 39.66 92 ILE A N 1
ATOM 740 C CA . ILE A 1 92 ? -34.158 25.524 -18.544 1.00 39.66 92 ILE A CA 1
ATOM 741 C C . ILE A 1 92 ? -34.626 26.824 -17.901 1.00 39.66 92 ILE A C 1
ATOM 743 O O . ILE A 1 92 ? -35.099 26.821 -16.764 1.00 39.66 92 ILE A O 1
ATOM 747 N N . TYR A 1 93 ? -34.427 27.944 -18.595 1.00 38.56 93 TYR A N 1
ATOM 748 C CA . TYR A 1 93 ? -35.045 29.213 -18.233 1.00 38.56 93 TYR A CA 1
ATOM 749 C C . TYR A 1 93 ? -36.559 29.071 -18.434 1.00 38.56 93 TYR A C 1
ATOM 751 O O . TYR A 1 93 ? -37.115 29.473 -19.455 1.00 38.56 93 TYR A O 1
ATOM 759 N N . GLU A 1 94 ? -37.235 28.446 -17.472 1.00 42.47 94 GLU A N 1
ATOM 760 C CA . GLU A 1 94 ? -38.669 28.612 -17.304 1.00 42.47 94 GLU A CA 1
ATOM 761 C C . GLU A 1 94 ? -38.887 30.058 -16.868 1.00 42.47 94 GLU A C 1
ATOM 763 O O . GLU A 1 94 ? -38.476 30.489 -15.792 1.00 42.47 94 GLU A O 1
ATOM 768 N N . ASN A 1 95 ? -39.460 30.840 -17.773 1.00 48.44 95 ASN A N 1
ATOM 769 C CA . ASN A 1 95 ? -39.795 32.233 -17.553 1.00 48.44 95 ASN A CA 1
ATOM 770 C C . ASN A 1 95 ? -40.944 32.289 -16.530 1.00 48.44 95 ASN A C 1
ATOM 772 O O . ASN A 1 95 ? -42.114 32.168 -16.893 1.00 48.44 95 ASN A O 1
ATOM 776 N N . TYR A 1 96 ? -40.607 32.374 -15.242 1.00 44.88 96 TYR A N 1
ATOM 777 C CA . TYR A 1 96 ? -41.587 32.484 -14.166 1.00 44.88 96 TYR A CA 1
ATOM 778 C C . TYR A 1 96 ? -42.198 33.885 -14.182 1.00 44.88 96 TYR A C 1
ATOM 780 O O . TYR A 1 96 ? -41.602 34.852 -13.709 1.00 44.88 96 TYR A O 1
ATOM 788 N N . ASP A 1 97 ? -43.409 33.981 -14.724 1.00 53.06 97 ASP A N 1
ATOM 789 C CA . ASP A 1 97 ? -44.257 35.153 -14.563 1.00 53.06 97 ASP A CA 1
ATOM 790 C C . ASP A 1 97 ? -44.550 35.355 -13.064 1.00 53.06 97 ASP A C 1
ATOM 792 O O . ASP A 1 97 ? -44.994 34.434 -12.366 1.00 53.06 97 ASP A O 1
ATOM 796 N N . ALA A 1 98 ? -44.289 36.560 -12.554 1.00 54.00 98 ALA A N 1
ATOM 797 C CA . ALA A 1 98 ? -44.373 36.918 -11.133 1.00 54.00 98 ALA A CA 1
ATOM 798 C C . ALA A 1 98 ? -45.804 36.830 -10.550 1.00 54.00 98 ALA A C 1
ATOM 800 O O . ALA A 1 98 ? -46.006 37.072 -9.362 1.00 54.00 98 ALA A O 1
ATOM 801 N N . ASN A 1 99 ? -46.785 36.440 -11.371 1.00 59.62 99 ASN A N 1
ATOM 802 C CA . ASN A 1 99 ? -48.178 36.177 -11.011 1.00 59.62 99 ASN A CA 1
ATOM 803 C C . ASN A 1 99 ? -48.567 34.684 -11.014 1.00 59.62 99 ASN A C 1
ATOM 805 O O . ASN A 1 99 ? -49.758 34.362 -10.988 1.00 59.62 99 ASN A O 1
ATOM 809 N N . SER A 1 100 ? -47.609 33.749 -11.023 1.00 62.31 100 SER A N 1
ATOM 810 C CA . SER A 1 100 ? -47.940 32.321 -10.934 1.00 62.31 100 SER A CA 1
ATOM 811 C C . SER A 1 100 ? -48.668 32.003 -9.621 1.00 62.31 100 SER A C 1
ATOM 813 O O . SER A 1 100 ? -48.139 32.178 -8.519 1.00 62.31 100 SER A O 1
ATOM 815 N N . TRP A 1 101 ? -49.893 31.482 -9.740 1.00 68.94 101 TRP A N 1
ATOM 816 C CA . TRP A 1 101 ? -50.744 31.037 -8.630 1.00 68.94 101 TRP A CA 1
ATOM 817 C C . TRP A 1 101 ? -50.030 30.064 -7.677 1.00 68.94 101 TRP A C 1
ATOM 819 O O . TRP A 1 101 ? -50.402 29.970 -6.507 1.00 68.94 101 TRP A O 1
ATOM 829 N N . GLN A 1 102 ? -48.980 29.384 -8.146 1.00 63.50 102 GLN A N 1
ATOM 830 C CA . GLN A 1 102 ? -48.138 28.498 -7.344 1.00 63.50 102 GLN A CA 1
ATOM 831 C C . GLN A 1 102 ? -47.450 29.238 -6.189 1.00 63.50 102 GLN A C 1
ATOM 833 O O . GLN A 1 102 ? -47.495 28.760 -5.060 1.00 63.50 102 GLN A O 1
ATOM 838 N N . ALA A 1 103 ? -46.921 30.446 -6.417 1.00 67.81 103 ALA A N 1
ATOM 839 C CA . ALA A 1 103 ? -46.279 31.238 -5.364 1.00 67.81 103 ALA A CA 1
ATOM 840 C C . ALA A 1 103 ? -47.281 31.644 -4.266 1.00 67.81 103 ALA A C 1
ATOM 842 O O . ALA A 1 103 ? -46.972 31.613 -3.073 1.00 67.81 103 ALA A O 1
ATOM 843 N N . VAL A 1 104 ? -48.518 31.958 -4.665 1.00 71.25 104 VAL A N 1
ATOM 844 C CA . VAL A 1 104 ? -49.616 32.302 -3.746 1.00 71.25 104 VAL A CA 1
ATOM 845 C C . VAL A 1 104 ? -50.058 31.083 -2.929 1.00 71.25 104 VAL A C 1
ATOM 847 O O . VAL A 1 104 ? -50.361 31.201 -1.736 1.00 71.25 104 VAL A O 1
ATOM 850 N N . VAL A 1 105 ? -50.088 29.901 -3.548 1.00 69.94 105 VAL A N 1
ATOM 851 C CA . VAL A 1 105 ? -50.403 28.638 -2.870 1.00 69.94 105 VAL A CA 1
ATOM 852 C C . VAL A 1 105 ? -49.297 28.263 -1.882 1.00 69.94 105 VAL A C 1
ATOM 854 O O . VAL A 1 105 ? -49.604 27.989 -0.722 1.00 69.94 105 VAL A O 1
ATOM 857 N N . ASP A 1 106 ? -48.029 28.361 -2.273 1.00 69.38 106 ASP A N 1
ATOM 858 C CA . ASP A 1 106 ? -46.888 28.069 -1.400 1.00 69.38 106 ASP A CA 1
ATOM 859 C C . ASP A 1 106 ? -46.820 29.012 -0.199 1.00 69.38 106 ASP A C 1
ATOM 861 O O . ASP A 1 106 ? -46.570 28.582 0.930 1.00 69.38 106 ASP A O 1
ATOM 865 N N . GLN A 1 107 ? -47.115 30.297 -0.403 1.00 70.69 107 GLN A N 1
ATOM 866 C CA . GLN A 1 107 ? -47.178 31.268 0.684 1.00 70.69 107 GLN A CA 1
ATOM 867 C C 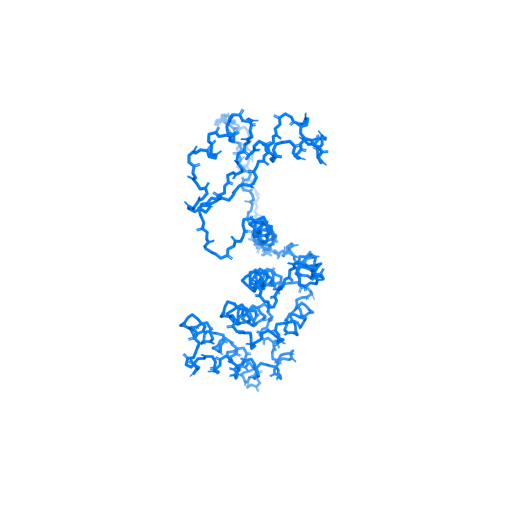. GLN A 1 107 ? -48.316 30.948 1.664 1.00 70.69 107 GLN A C 1
ATOM 869 O O . GLN A 1 107 ? -48.135 31.054 2.880 1.00 70.69 107 GLN A O 1
ATOM 874 N N . ARG A 1 108 ? -49.471 30.482 1.167 1.00 74.50 108 ARG A N 1
ATOM 875 C CA . ARG A 1 108 ? -50.585 30.019 2.015 1.00 74.50 108 ARG A CA 1
ATOM 876 C C . ARG A 1 108 ? -50.248 28.746 2.783 1.00 74.50 108 ARG A C 1
ATOM 878 O O . ARG A 1 108 ? -50.610 28.652 3.955 1.00 74.50 108 ARG A O 1
ATOM 885 N N . ILE A 1 109 ? -49.555 27.798 2.157 1.00 70.25 109 ILE A N 1
ATOM 886 C CA . ILE A 1 109 ? -49.107 26.564 2.811 1.00 70.25 109 ILE A CA 1
ATOM 887 C C . ILE A 1 109 ? -48.109 26.904 3.923 1.00 70.25 109 ILE A C 1
ATOM 889 O O . ILE A 1 109 ? -48.294 26.460 5.055 1.00 70.25 109 ILE A O 1
ATOM 893 N N . ARG A 1 110 ? -47.119 27.770 3.667 1.00 65.00 110 ARG A N 1
ATOM 894 C CA . ARG A 1 110 ? -46.147 28.217 4.684 1.00 65.00 110 ARG A CA 1
ATOM 895 C C . ARG A 1 110 ? -46.799 28.982 5.836 1.00 65.00 110 ARG A C 1
ATOM 897 O O . ARG A 1 110 ? -46.439 28.765 6.985 1.00 65.00 110 ARG A O 1
ATOM 904 N N . ALA A 1 111 ? -47.785 29.833 5.551 1.00 70.38 111 ALA A N 1
ATOM 905 C CA . ALA A 1 111 ? -48.477 30.608 6.581 1.00 70.38 111 ALA A CA 1
ATOM 906 C C . ALA A 1 111 ? -49.400 29.759 7.477 1.00 70.38 111 ALA A C 1
ATOM 908 O O . ALA A 1 111 ? -49.648 30.129 8.624 1.00 70.38 111 ALA A O 1
ATOM 909 N N . LYS A 1 112 ? -49.928 28.634 6.968 1.00 61.38 112 LYS A N 1
ATOM 910 C CA . LYS A 1 112 ? -50.861 27.762 7.708 1.00 61.38 112 LYS A CA 1
ATOM 911 C C . LYS A 1 112 ? -50.240 26.491 8.285 1.00 61.38 112 LYS A C 1
ATOM 913 O O . LYS A 1 112 ? -50.888 25.839 9.099 1.00 61.38 112 LYS A O 1
ATOM 918 N N . THR A 1 113 ? -49.011 26.145 7.917 1.00 59.62 113 THR A N 1
ATOM 919 C CA . THR A 1 113 ? -48.352 24.930 8.411 1.00 59.62 113 THR A CA 1
ATOM 920 C C . THR A 1 113 ? -47.426 25.284 9.568 1.00 59.62 113 THR A C 1
ATOM 922 O O . THR A 1 113 ? -46.378 25.890 9.371 1.00 59.62 113 THR A O 1
ATOM 925 N N . ARG A 1 114 ? -47.800 24.909 10.797 1.00 61.66 114 ARG A N 1
ATOM 926 C CA . ARG A 1 114 ? -46.891 24.987 11.949 1.00 61.66 114 ARG A CA 1
ATOM 927 C C . ARG A 1 114 ? -46.051 23.718 11.999 1.00 61.66 114 ARG A C 1
ATOM 929 O O . ARG A 1 114 ? -46.571 22.632 12.235 1.00 61.66 114 ARG A O 1
ATOM 936 N N . TRP A 1 115 ? -44.760 23.869 11.745 1.00 56.19 115 TRP A N 1
ATOM 937 C CA . TRP A 1 115 ? -43.782 22.791 11.790 1.00 56.19 115 TRP A CA 1
ATOM 938 C C . TRP A 1 115 ? -43.301 22.613 13.238 1.00 56.19 115 TRP A C 1
ATOM 940 O O . TRP A 1 115 ? -42.685 23.514 13.798 1.00 56.19 115 TRP A O 1
ATOM 950 N N . PHE A 1 116 ? -43.634 21.484 13.869 1.00 53.09 116 PHE A N 1
ATOM 951 C CA . PHE A 1 116 ? -43.347 21.227 15.291 1.00 53.09 116 PHE A CA 1
ATOM 952 C C . PHE A 1 116 ? -42.011 20.516 15.553 1.00 53.09 116 PHE A C 1
ATOM 954 O O . PHE A 1 116 ? -41.689 20.229 16.702 1.00 53.09 116 PHE A O 1
ATOM 961 N N . THR A 1 117 ? -41.221 20.215 14.524 1.00 57.09 117 THR A N 1
ATOM 962 C CA . THR A 1 117 ? -40.019 19.384 14.679 1.00 57.09 117 THR A CA 1
ATOM 963 C C . THR A 1 117 ? -38.911 19.877 13.780 1.00 57.09 117 THR A C 1
ATOM 965 O O . THR A 1 117 ? -38.874 19.480 12.623 1.00 57.09 117 THR A O 1
ATOM 968 N N . ASP A 1 118 ? -38.011 20.720 14.277 1.00 55.16 118 ASP A N 1
ATOM 969 C CA . ASP A 1 118 ? -36.826 21.141 13.523 1.00 55.16 118 ASP A CA 1
ATOM 970 C C . ASP A 1 118 ? -36.208 19.936 12.791 1.00 55.16 118 ASP A C 1
ATOM 972 O O . ASP A 1 118 ? -36.081 18.858 13.386 1.00 55.16 118 ASP A O 1
ATOM 976 N N . LYS A 1 119 ? -35.973 20.049 11.474 1.00 54.34 119 LYS A N 1
ATOM 977 C CA . LYS A 1 119 ? -35.504 18.907 10.676 1.00 54.34 119 LYS A CA 1
ATOM 978 C C . LYS A 1 119 ? -34.141 18.516 11.222 1.00 54.34 119 LYS A C 1
ATOM 980 O O . LYS A 1 119 ? -33.138 19.131 10.886 1.00 54.34 119 LYS A O 1
ATOM 985 N N . LYS A 1 120 ? -34.096 17.483 12.057 1.00 48.12 120 LYS A N 1
ATOM 986 C CA . LYS A 1 120 ? -32.836 16.869 12.439 1.00 48.12 120 LYS A CA 1
ATOM 987 C C . LYS A 1 120 ? -32.304 16.218 11.171 1.00 48.12 120 LYS A C 1
ATOM 989 O O . LYS A 1 120 ? -32.849 15.204 10.735 1.00 48.12 120 LYS A O 1
ATOM 994 N N . GLU A 1 121 ? -31.319 16.845 10.539 1.00 47.50 121 GLU A N 1
ATOM 995 C CA . GLU A 1 121 ? -30.552 16.211 9.476 1.00 47.50 121 GLU A CA 1
ATOM 996 C C . GLU A 1 121 ? -30.039 14.887 10.039 1.00 47.50 121 GLU A C 1
ATOM 998 O O . GLU A 1 121 ? -29.242 14.845 10.977 1.00 47.50 121 GLU A O 1
ATOM 1003 N N . VAL A 1 122 ? -30.595 13.783 9.546 1.00 50.25 122 VAL A N 1
ATOM 1004 C CA . VAL A 1 122 ? -30.035 12.472 9.838 1.00 50.25 122 VAL A CA 1
ATOM 1005 C C . VAL A 1 122 ? -28.718 12.448 9.070 1.00 50.25 122 VAL A C 1
ATOM 1007 O O . VAL A 1 122 ? -28.766 12.610 7.849 1.00 50.25 122 VAL A O 1
ATOM 1010 N N . PRO A 1 123 ? -27.554 12.283 9.726 1.00 51.31 123 PRO A N 1
ATOM 1011 C CA . PRO A 1 123 ? -26.306 12.159 8.996 1.00 51.31 123 PRO A CA 1
ATOM 1012 C C . PRO A 1 123 ? -26.450 10.972 8.044 1.00 51.31 123 PRO A C 1
ATOM 1014 O O . PRO A 1 123 ? -26.697 9.840 8.471 1.00 51.31 123 PRO A O 1
ATOM 1017 N N . SER A 1 124 ? -26.373 11.258 6.745 1.00 52.56 124 SER A N 1
ATOM 1018 C CA . SER A 1 124 ? -26.320 10.251 5.692 1.00 52.56 124 SER A CA 1
ATOM 1019 C C . SER A 1 124 ? -25.210 9.264 6.054 1.00 52.56 124 SER A C 1
ATOM 1021 O O . SER A 1 124 ? -24.038 9.635 6.118 1.00 52.56 124 SER A O 1
ATOM 1023 N N . LYS A 1 125 ? -25.569 8.009 6.352 1.00 57.75 125 LYS A N 1
ATOM 1024 C CA . LYS A 1 125 ? -24.590 6.929 6.508 1.00 57.75 125 LYS A CA 1
ATOM 1025 C C . LYS A 1 125 ? -24.035 6.629 5.120 1.00 57.75 125 LYS A C 1
ATOM 1027 O O . LYS A 1 125 ? -24.564 5.776 4.412 1.00 57.75 125 LYS A O 1
ATOM 1032 N N . HIS A 1 126 ? -23.018 7.378 4.716 1.00 64.81 126 HIS A N 1
ATOM 1033 C CA . HIS A 1 126 ? -22.328 7.153 3.459 1.00 64.81 126 HIS A CA 1
ATOM 1034 C C . HIS A 1 126 ? -21.673 5.767 3.491 1.00 64.81 126 HIS A C 1
ATOM 1036 O O . HIS A 1 126 ? -20.874 5.458 4.376 1.00 64.81 126 HIS A O 1
ATOM 1042 N N . VAL A 1 127 ? -22.049 4.912 2.543 1.00 69.25 127 VAL A N 1
ATOM 1043 C CA . VAL A 1 127 ? -21.506 3.559 2.419 1.00 69.25 127 VAL A CA 1
ATOM 1044 C C . VAL A 1 127 ? -20.390 3.606 1.388 1.00 69.25 127 VAL A C 1
ATOM 1046 O O . VAL A 1 127 ? -20.639 3.931 0.229 1.00 69.25 127 VAL A O 1
ATOM 1049 N N . ASN A 1 128 ? -19.168 3.260 1.793 1.00 82.88 128 ASN A N 1
ATOM 1050 C CA . ASN A 1 128 ? -18.053 3.086 0.868 1.00 82.88 128 ASN A CA 1
ATOM 1051 C C . ASN A 1 128 ? -18.419 2.003 -0.164 1.00 82.88 128 ASN A C 1
ATOM 1053 O O . ASN A 1 128 ? -18.523 0.820 0.165 1.00 82.88 128 ASN A O 1
ATOM 1057 N N . ARG A 1 129 ? -18.633 2.403 -1.421 1.00 85.19 129 ARG A N 1
ATOM 1058 C CA . ARG A 1 129 ? -19.059 1.489 -2.493 1.00 85.19 129 ARG A CA 1
ATOM 1059 C C . ARG A 1 129 ? -17.927 0.558 -2.920 1.00 85.19 129 ARG A C 1
ATOM 1061 O O . ARG A 1 129 ? -18.198 -0.556 -3.369 1.00 85.19 129 ARG A O 1
ATOM 1068 N N . PHE A 1 130 ? -16.677 0.983 -2.735 1.00 91.44 130 PHE A N 1
ATOM 1069 C CA . PHE A 1 130 ? -15.493 0.164 -2.977 1.00 91.44 130 PHE A CA 1
ATOM 1070 C C . PHE A 1 130 ? -15.403 -1.035 -2.027 1.00 91.44 130 PHE A C 1
ATOM 1072 O O . PHE A 1 130 ? -14.911 -2.092 -2.418 1.00 91.44 130 PHE A O 1
ATOM 1079 N N . ALA A 1 131 ? -15.943 -0.924 -0.809 1.00 88.69 131 ALA A N 1
ATOM 1080 C CA . ALA A 1 131 ? -15.854 -1.952 0.228 1.00 88.69 131 ALA A CA 1
ATOM 1081 C C . ALA A 1 131 ? -16.259 -3.362 -0.245 1.00 88.69 131 ALA A C 1
ATOM 1083 O O . ALA A 1 131 ? -15.630 -4.344 0.154 1.00 88.69 131 ALA A O 1
ATOM 1084 N N . ASN A 1 132 ? -17.270 -3.451 -1.118 1.00 87.12 132 ASN A N 1
ATOM 1085 C CA . ASN A 1 132 ? -17.810 -4.712 -1.638 1.00 87.12 132 ASN A CA 1
ATOM 1086 C C . ASN A 1 132 ? -16.984 -5.319 -2.780 1.00 87.12 132 ASN A C 1
ATOM 1088 O O . ASN A 1 132 ? -17.097 -6.512 -3.048 1.00 87.12 132 ASN A O 1
ATOM 1092 N N . VAL A 1 133 ? -16.175 -4.509 -3.465 1.00 91.75 133 VAL A N 1
ATOM 1093 C CA . VAL A 1 133 ? -15.374 -4.930 -4.626 1.00 91.75 133 VAL A CA 1
ATOM 1094 C C . VAL A 1 133 ? -13.872 -4.922 -4.346 1.00 91.75 133 VAL A C 1
ATOM 1096 O O . VAL A 1 133 ? -13.101 -5.393 -5.175 1.00 91.75 133 VAL A O 1
ATOM 1099 N N . ALA A 1 134 ? -13.445 -4.453 -3.171 1.00 92.81 134 ALA A N 1
ATOM 1100 C CA . ALA A 1 134 ? -12.043 -4.275 -2.798 1.00 92.81 134 ALA A CA 1
ATOM 1101 C C . ALA A 1 134 ? -11.168 -5.517 -3.043 1.00 92.81 134 ALA A C 1
ATOM 1103 O O . ALA A 1 134 ? -10.057 -5.412 -3.562 1.00 92.81 134 ALA A O 1
ATOM 1104 N N . THR A 1 135 ? -11.680 -6.711 -2.737 1.00 93.62 135 THR A N 1
ATOM 1105 C CA . THR A 1 135 ? -10.946 -7.974 -2.917 1.00 93.62 135 THR A CA 1
ATOM 1106 C C . THR A 1 135 ? -10.687 -8.314 -4.387 1.00 93.62 135 THR A C 1
ATOM 1108 O O . THR A 1 135 ? -9.660 -8.922 -4.691 1.00 93.62 135 THR A O 1
ATOM 1111 N N . LEU A 1 136 ? -11.576 -7.896 -5.297 1.00 92.94 136 LEU A N 1
ATOM 1112 C CA . LEU A 1 136 ? -11.451 -8.103 -6.744 1.00 92.94 136 LEU A CA 1
ATOM 1113 C C . LEU A 1 136 ? -10.386 -7.200 -7.367 1.00 92.94 136 LEU A C 1
ATOM 1115 O O . LEU A 1 136 ? -9.812 -7.554 -8.389 1.00 92.94 136 LEU A O 1
ATOM 1119 N N . PHE A 1 137 ? -10.108 -6.055 -6.748 1.00 92.56 137 PHE A N 1
ATOM 1120 C CA . PHE A 1 137 ? -9.003 -5.187 -7.145 1.00 92.56 137 PHE A CA 1
ATOM 1121 C C . PHE A 1 137 ? -7.692 -5.685 -6.538 1.00 92.56 137 PHE A C 1
ATOM 1123 O O . PHE A 1 137 ? -6.686 -5.807 -7.225 1.00 92.56 137 PHE A O 1
ATOM 1130 N N . PHE A 1 138 ? -7.706 -6.006 -5.246 1.00 93.75 138 PHE A N 1
ATOM 1131 C CA . PHE A 1 138 ? -6.487 -6.219 -4.477 1.00 93.75 138 PHE A CA 1
ATOM 1132 C C . PHE A 1 138 ? -5.778 -7.548 -4.764 1.00 93.75 138 PHE A C 1
ATOM 1134 O O . PHE A 1 138 ? -4.585 -7.564 -5.062 1.00 93.75 138 PHE A O 1
ATOM 1141 N N . TYR A 1 139 ? -6.483 -8.681 -4.685 1.00 92.44 139 TYR A N 1
ATOM 1142 C CA . TYR A 1 139 ? -5.821 -9.984 -4.803 1.00 92.44 139 TYR A CA 1
ATOM 1143 C C . TYR A 1 139 ? -5.278 -10.276 -6.204 1.00 92.44 139 TYR A C 1
ATOM 1145 O O . TYR A 1 139 ? -4.163 -10.792 -6.278 1.00 92.44 139 TYR A O 1
ATOM 1153 N N . PRO A 1 140 ? -5.984 -9.965 -7.310 1.00 90.38 140 PRO A N 1
ATOM 1154 C CA . PRO A 1 140 ? -5.452 -10.218 -8.648 1.00 90.38 140 PRO A CA 1
ATOM 1155 C C . PRO A 1 140 ? -4.160 -9.450 -8.949 1.00 90.38 140 PRO A C 1
ATOM 1157 O O . PRO A 1 140 ? -3.298 -9.988 -9.638 1.00 90.38 140 PRO A O 1
ATOM 1160 N N . LEU A 1 141 ? -3.986 -8.248 -8.383 1.00 87.06 141 LEU A N 1
ATOM 1161 C CA . LEU A 1 141 ? -2.748 -7.473 -8.526 1.00 87.06 141 LEU A CA 1
ATOM 1162 C C . LEU A 1 141 ? -1.537 -8.196 -7.922 1.00 87.06 141 LEU A C 1
ATOM 1164 O O . LEU A 1 141 ? -0.461 -8.193 -8.512 1.00 87.06 141 LEU A O 1
ATOM 1168 N N . LEU A 1 142 ? -1.720 -8.841 -6.768 1.00 85.62 142 LEU A N 1
ATOM 1169 C CA . LEU A 1 142 ? -0.637 -9.471 -6.003 1.00 85.62 142 LEU A CA 1
ATOM 1170 C C . LEU A 1 142 ? -0.466 -10.971 -6.288 1.00 85.62 142 LEU A C 1
ATOM 1172 O O . LEU A 1 142 ? 0.579 -11.539 -5.988 1.00 85.62 142 LEU A O 1
ATOM 1176 N N . ARG A 1 143 ? -1.491 -11.631 -6.841 1.00 77.06 143 ARG A N 1
ATOM 1177 C CA . ARG A 1 143 ? -1.485 -13.070 -7.162 1.00 77.06 143 ARG A CA 1
ATOM 1178 C C . ARG A 1 143 ? -1.133 -13.385 -8.608 1.00 77.06 143 ARG A C 1
ATOM 1180 O O . ARG A 1 143 ? -1.254 -14.547 -8.992 1.00 77.06 143 ARG A O 1
ATOM 1187 N N . SER A 1 144 ? -0.741 -12.403 -9.415 1.00 59.88 144 SER A N 1
ATOM 1188 C CA . SER A 1 144 ? -0.327 -12.698 -10.783 1.00 59.88 144 SER A CA 1
ATOM 1189 C C . SER A 1 144 ? 0.859 -13.671 -10.745 1.00 59.88 144 SER A C 1
ATOM 1191 O O . SER A 1 144 ? 1.966 -13.329 -10.340 1.00 59.88 144 SER A O 1
ATOM 1193 N N . SER A 1 145 ? 0.608 -14.934 -11.111 1.00 49.56 145 SER A N 1
ATOM 1194 C CA . SER A 1 145 ? 1.665 -15.843 -11.534 1.00 49.56 145 SER A CA 1
ATOM 1195 C C . SER A 1 145 ? 2.157 -15.264 -12.845 1.00 49.56 145 SER A C 1
ATOM 1197 O O . SER A 1 145 ? 1.562 -15.497 -13.897 1.00 49.56 145 SER A O 1
ATOM 1199 N N . THR A 1 146 ? 3.131 -14.372 -12.774 1.00 48.66 146 THR A N 1
ATOM 1200 C CA . THR A 1 146 ? 3.638 -13.758 -13.984 1.00 48.66 146 THR A CA 1
ATOM 1201 C C . THR A 1 146 ? 4.333 -14.848 -14.771 1.00 48.66 146 THR A C 1
ATOM 1203 O O . THR A 1 146 ? 5.301 -15.453 -14.307 1.00 48.66 146 THR A O 1
ATOM 1206 N N . GLU A 1 147 ? 3.745 -15.134 -15.931 1.00 46.75 147 GLU A N 1
ATOM 1207 C CA . GLU A 1 147 ? 4.328 -15.917 -17.007 1.00 46.75 147 GLU A CA 1
ATOM 1208 C C . GLU A 1 147 ? 5.781 -15.479 -17.253 1.00 46.75 147 GLU A C 1
ATOM 1210 O O . GLU A 1 147 ? 6.188 -14.389 -16.851 1.00 46.75 147 GLU A O 1
ATOM 1215 N N . GLU A 1 148 ? 6.529 -16.363 -17.910 1.00 48.09 148 GLU A N 1
ATOM 1216 C CA . GLU A 1 148 ? 7.984 -16.503 -18.117 1.00 48.09 148 GLU A CA 1
ATOM 1217 C C . GLU A 1 148 ? 8.833 -15.244 -18.451 1.00 48.09 148 GLU A C 1
ATOM 1219 O O . GLU A 1 148 ? 10.013 -15.367 -18.782 1.00 48.09 148 GLU A O 1
ATOM 1224 N N . HIS A 1 149 ? 8.286 -14.030 -18.386 1.00 46.59 149 HIS A N 1
ATOM 1225 C CA . HIS A 1 149 ? 8.897 -12.784 -18.844 1.00 46.59 149 HIS A CA 1
ATOM 1226 C C . HIS A 1 149 ? 8.941 -11.638 -17.822 1.00 46.59 149 HIS A C 1
ATOM 1228 O O . HIS A 1 149 ? 9.589 -10.643 -18.129 1.00 46.59 149 HIS A O 1
ATOM 1234 N N . LEU A 1 150 ? 8.307 -11.748 -16.644 1.00 52.91 150 LEU A N 1
ATOM 1235 C CA . LEU A 1 150 ? 8.376 -10.697 -15.615 1.00 52.91 150 LEU A CA 1
ATOM 1236 C C . LEU A 1 150 ? 9.283 -11.130 -14.453 1.00 52.91 150 LEU A C 1
ATOM 1238 O O . LEU A 1 150 ? 8.864 -11.825 -13.522 1.00 52.91 150 LEU A O 1
ATOM 1242 N N . GLU A 1 151 ? 10.548 -10.722 -14.494 1.00 56.31 151 GLU A N 1
ATOM 1243 C CA . GLU A 1 151 ? 11.503 -10.940 -13.406 1.00 56.31 151 GLU A CA 1
ATOM 1244 C C . GLU A 1 151 ? 11.277 -9.882 -12.319 1.0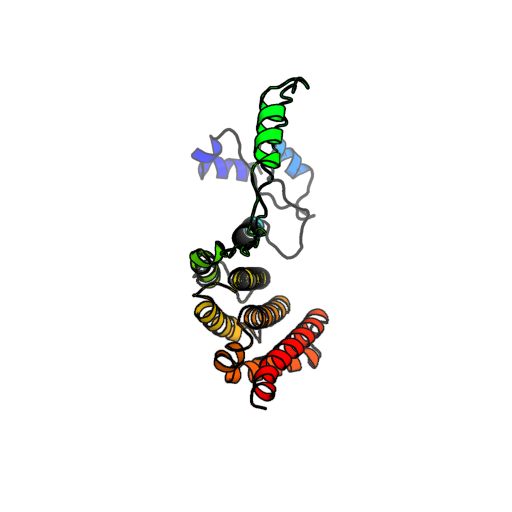0 56.31 151 GLU A C 1
ATOM 1246 O O . GLU A 1 151 ? 12.089 -8.982 -12.099 1.00 56.31 151 GLU A O 1
ATOM 1251 N N . LEU A 1 152 ? 10.158 -10.005 -11.602 1.00 57.75 152 LEU A N 1
ATOM 1252 C CA . LEU A 1 152 ? 9.724 -9.064 -10.560 1.00 57.75 152 LEU A CA 1
ATOM 1253 C C . LEU A 1 152 ? 10.741 -8.879 -9.414 1.00 57.75 152 LEU A C 1
ATOM 1255 O O . LEU A 1 152 ? 10.683 -7.882 -8.702 1.00 57.75 152 LEU A O 1
ATOM 1259 N N . LYS A 1 153 ? 11.673 -9.823 -9.231 1.00 57.94 153 LYS A N 1
ATOM 1260 C CA . LYS A 1 153 ? 12.770 -9.759 -8.241 1.00 57.94 153 LYS A CA 1
ATOM 1261 C C . LYS A 1 153 ? 14.131 -9.374 -8.840 1.00 57.94 153 LYS A C 1
ATOM 1263 O O . LYS A 1 153 ? 15.145 -9.477 -8.161 1.00 57.94 153 LYS A O 1
ATOM 1268 N N . GLY A 1 154 ? 14.165 -9.010 -10.118 1.00 69.56 154 GLY A N 1
ATOM 1269 C CA . GLY A 1 154 ? 15.380 -8.685 -10.854 1.00 69.56 154 GLY A CA 1
ATOM 1270 C C . GLY A 1 154 ? 15.165 -7.436 -11.694 1.00 69.56 154 GLY A C 1
ATOM 1271 O O . GLY A 1 154 ? 14.999 -6.342 -11.156 1.00 69.56 154 GLY A O 1
ATOM 1272 N N . ARG A 1 155 ? 15.148 -7.605 -13.019 1.00 67.56 155 ARG A N 1
ATOM 1273 C CA . ARG A 1 155 ? 15.042 -6.500 -13.984 1.00 67.56 155 ARG A CA 1
ATOM 1274 C C . ARG A 1 155 ? 13.801 -5.622 -13.780 1.00 67.56 155 ARG A C 1
ATOM 1276 O O . ARG A 1 155 ? 13.889 -4.411 -13.960 1.00 67.56 155 ARG A O 1
ATOM 1283 N N . ASP A 1 156 ? 12.688 -6.213 -13.351 1.00 75.56 156 ASP A N 1
ATOM 1284 C CA . ASP A 1 156 ? 11.387 -5.534 -13.295 1.00 75.56 156 ASP A CA 1
ATOM 1285 C C . ASP A 1 156 ? 11.024 -5.060 -11.878 1.00 75.56 156 ASP A C 1
ATOM 1287 O O . ASP A 1 156 ? 9.868 -4.731 -11.590 1.00 75.56 156 ASP A O 1
ATOM 1291 N N . ALA A 1 157 ? 12.009 -4.984 -10.975 1.00 81.00 157 ALA A N 1
ATOM 1292 C CA . ALA A 1 157 ? 11.823 -4.504 -9.607 1.00 81.00 157 ALA A CA 1
ATOM 1293 C C . ALA A 1 157 ? 11.135 -3.119 -9.522 1.00 81.00 157 ALA A C 1
ATOM 1295 O O . ALA A 1 157 ? 10.243 -2.953 -8.686 1.00 81.00 157 ALA A O 1
ATOM 1296 N N . PRO A 1 158 ? 11.421 -2.124 -10.389 1.00 83.00 158 PRO A N 1
ATOM 1297 C CA . PRO A 1 158 ? 10.683 -0.859 -10.363 1.00 83.00 158 PRO A CA 1
ATOM 1298 C C . PRO A 1 158 ? 9.177 -1.029 -10.616 1.00 83.00 158 PRO A C 1
ATOM 1300 O O . PRO A 1 158 ? 8.358 -0.361 -9.978 1.00 83.00 158 PRO A O 1
ATOM 1303 N N . PHE A 1 159 ? 8.797 -1.948 -11.509 1.00 84.38 159 PHE A N 1
ATOM 1304 C CA . PHE A 1 159 ? 7.395 -2.243 -11.792 1.00 84.38 159 PHE A CA 1
ATOM 1305 C C . PHE A 1 159 ? 6.730 -2.981 -10.625 1.00 84.38 159 PHE A C 1
ATOM 1307 O O . PHE A 1 159 ? 5.628 -2.603 -10.225 1.00 84.38 159 PHE A O 1
ATOM 1314 N N . LEU A 1 160 ? 7.417 -3.949 -10.001 1.00 86.38 160 LEU A N 1
ATOM 1315 C CA . LEU A 1 160 ? 6.944 -4.569 -8.757 1.00 86.38 160 LEU A CA 1
ATOM 1316 C C . LEU A 1 160 ? 6.695 -3.511 -7.671 1.00 86.38 160 LEU A C 1
ATOM 1318 O O . LEU A 1 160 ? 5.652 -3.526 -7.019 1.00 86.38 160 LEU A O 1
ATOM 1322 N N . GLY A 1 161 ? 7.620 -2.561 -7.508 1.00 89.25 161 GLY A N 1
ATOM 1323 C CA . GLY A 1 161 ? 7.458 -1.437 -6.587 1.00 89.25 161 GLY A CA 1
ATOM 1324 C C . GLY A 1 161 ? 6.182 -0.648 -6.876 1.00 89.25 161 GLY A C 1
ATOM 1325 O O . GLY A 1 161 ? 5.409 -0.363 -5.962 1.00 89.25 161 GLY A O 1
ATOM 1326 N N . ARG A 1 162 ? 5.893 -0.368 -8.154 1.00 90.25 162 ARG A N 1
ATOM 1327 C CA . ARG A 1 162 ? 4.649 0.300 -8.556 1.00 90.25 162 ARG A CA 1
ATOM 1328 C C . ARG A 1 162 ? 3.403 -0.517 -8.210 1.00 90.25 162 ARG A C 1
ATOM 1330 O O . ARG A 1 162 ? 2.461 0.060 -7.674 1.00 90.25 162 ARG A O 1
ATOM 1337 N N . VAL A 1 163 ? 3.406 -1.828 -8.456 1.00 91.31 163 VAL A N 1
ATOM 1338 C CA . VAL A 1 163 ? 2.302 -2.728 -8.072 1.00 91.31 163 VAL A CA 1
ATOM 1339 C C . VAL A 1 163 ? 2.058 -2.678 -6.561 1.00 91.31 163 VAL A C 1
ATOM 1341 O O . VAL A 1 163 ? 0.909 -2.571 -6.134 1.00 91.31 163 VAL A O 1
ATOM 1344 N N . LEU A 1 164 ? 3.121 -2.693 -5.751 1.00 93.62 164 LEU A N 1
ATOM 1345 C CA . LEU A 1 164 ? 3.034 -2.592 -4.291 1.00 93.62 164 LEU A CA 1
ATOM 1346 C C . LEU A 1 164 ? 2.443 -1.255 -3.828 1.00 93.62 164 LEU A C 1
ATOM 1348 O O . LEU A 1 164 ? 1.537 -1.252 -2.994 1.00 93.62 164 LEU A O 1
ATOM 1352 N N . PHE A 1 165 ? 2.897 -0.129 -4.390 1.00 94.62 165 PHE A N 1
ATOM 1353 C CA . PHE A 1 165 ? 2.312 1.184 -4.096 1.00 94.62 165 PHE A CA 1
ATOM 1354 C C . PHE A 1 165 ? 0.817 1.214 -4.434 1.00 94.62 165 PHE A C 1
ATOM 1356 O O . PHE A 1 165 ? 0.001 1.589 -3.594 1.00 94.62 165 PHE A O 1
ATOM 1363 N N . THR A 1 166 ? 0.440 0.740 -5.626 1.00 94.44 166 THR A N 1
ATOM 1364 C CA . THR A 1 166 ? -0.963 0.679 -6.054 1.00 94.44 166 THR A CA 1
ATOM 1365 C C . THR A 1 166 ? -1.803 -0.213 -5.138 1.00 94.44 166 THR A C 1
ATOM 1367 O O . THR A 1 166 ? -2.898 0.182 -4.741 1.00 94.44 166 THR A O 1
ATOM 1370 N N . ALA A 1 167 ? -1.295 -1.383 -4.742 1.00 95.25 167 ALA A N 1
ATOM 1371 C CA . ALA A 1 167 ? -1.978 -2.270 -3.805 1.00 95.25 167 ALA A CA 1
ATOM 1372 C C . ALA A 1 167 ? -2.154 -1.630 -2.416 1.00 95.25 167 ALA A C 1
ATOM 1374 O O . ALA A 1 167 ? -3.220 -1.768 -1.816 1.00 95.25 167 ALA A O 1
ATOM 1375 N N . GLY A 1 168 ? -1.152 -0.889 -1.926 1.00 96.38 168 GLY A N 1
ATOM 1376 C CA . GLY A 1 168 ? -1.235 -0.149 -0.665 1.00 96.38 168 GLY A CA 1
ATOM 1377 C C . GLY A 1 168 ? -2.277 0.969 -0.695 1.00 96.38 168 GLY A C 1
ATOM 1378 O O . GLY A 1 168 ? -3.081 1.085 0.226 1.00 96.38 168 GLY A O 1
ATOM 1379 N N . GLU A 1 169 ? -2.350 1.745 -1.776 1.00 95.38 169 GLU A N 1
ATOM 1380 C CA . GLU A 1 169 ? -3.395 2.767 -1.920 1.00 95.38 169 GLU A CA 1
ATOM 1381 C C . GLU A 1 169 ? -4.799 2.152 -2.074 1.00 95.38 169 GLU A C 1
ATOM 1383 O O . GLU A 1 169 ? -5.769 2.662 -1.509 1.00 95.38 169 GLU A O 1
ATOM 1388 N N . ILE A 1 170 ? -4.922 1.027 -2.787 1.00 95.25 170 ILE A N 1
ATOM 1389 C CA . ILE A 1 170 ? -6.173 0.259 -2.874 1.00 95.25 170 ILE A CA 1
ATOM 1390 C C . ILE A 1 170 ? -6.605 -0.239 -1.489 1.00 95.25 170 ILE A C 1
ATOM 1392 O O . ILE A 1 170 ? -7.789 -0.170 -1.153 1.00 95.25 170 ILE A O 1
ATOM 1396 N N . LEU A 1 171 ? -5.662 -0.705 -0.667 1.00 95.62 171 LEU A N 1
ATOM 1397 C CA . LEU A 1 171 ? -5.932 -1.116 0.710 1.00 95.62 171 LEU A CA 1
ATOM 1398 C C . LEU A 1 171 ? -6.489 0.050 1.540 1.00 95.62 171 LEU A C 1
ATOM 1400 O O . LEU A 1 171 ? -7.462 -0.132 2.268 1.00 95.62 171 LEU A O 1
ATOM 1404 N N . GLN A 1 172 ? -5.939 1.257 1.377 1.00 93.81 172 GLN A N 1
ATOM 1405 C CA . GLN A 1 172 ? -6.439 2.461 2.053 1.00 93.81 172 GLN A CA 1
ATOM 1406 C C . GLN A 1 172 ? -7.864 2.829 1.607 1.00 93.81 172 GLN A C 1
ATOM 1408 O O . GLN A 1 172 ? -8.710 3.146 2.446 1.00 93.81 172 GLN A O 1
ATOM 1413 N N . CYS A 1 173 ? -8.175 2.700 0.311 1.00 93.25 173 CYS A N 1
ATOM 1414 C CA . CYS A 1 173 ? -9.541 2.859 -0.210 1.00 93.25 173 CYS A CA 1
ATOM 1415 C C . CYS A 1 173 ? -10.516 1.823 0.390 1.00 93.25 173 CYS A C 1
ATOM 1417 O O . CYS A 1 173 ? -11.721 2.058 0.489 1.00 93.25 173 CYS A O 1
ATOM 1419 N N . ALA A 1 174 ? -10.004 0.665 0.814 1.00 92.81 174 ALA A N 1
ATOM 1420 C CA . ALA A 1 174 ? -10.768 -0.422 1.417 1.00 92.81 174 ALA A CA 1
ATOM 1421 C C . ALA A 1 174 ? -10.849 -0.370 2.954 1.00 92.81 174 ALA A C 1
ATOM 1423 O O . ALA A 1 174 ? -11.346 -1.329 3.540 1.00 92.81 174 ALA A O 1
ATOM 1424 N N . SER A 1 175 ? -10.409 0.704 3.621 1.00 88.94 175 SER A N 1
ATOM 1425 C CA . SER A 1 175 ? -10.324 0.795 5.098 1.00 88.94 175 SER A CA 1
ATOM 1426 C C . SER A 1 175 ? -11.627 0.478 5.850 1.00 88.94 175 SER A C 1
ATOM 1428 O O . SER A 1 175 ? -11.604 0.009 6.983 1.00 88.94 175 SER A O 1
ATOM 1430 N N . THR A 1 176 ? -12.782 0.667 5.208 1.00 87.62 176 THR A N 1
ATOM 1431 C CA . THR A 1 176 ? -14.118 0.364 5.769 1.00 87.62 176 THR A CA 1
ATOM 1432 C C . THR A 1 176 ? -14.700 -0.971 5.282 1.00 87.62 176 THR A C 1
ATOM 1434 O O . THR A 1 176 ? -15.858 -1.288 5.554 1.00 87.62 176 THR A O 1
ATOM 1437 N N . SER A 1 177 ? -13.920 -1.768 4.547 1.00 89.31 177 SER A N 1
ATOM 1438 C CA . SER A 1 177 ? -14.346 -3.062 4.011 1.00 89.31 177 SER A CA 1
ATOM 1439 C C . SER A 1 177 ? -14.338 -4.151 5.086 1.00 89.31 177 SER A C 1
ATOM 1441 O O . SER A 1 177 ? -13.355 -4.279 5.816 1.00 89.31 177 SER A O 1
ATOM 1443 N N . PRO A 1 178 ? -15.336 -5.055 5.108 1.00 89.50 178 PRO A N 1
ATOM 1444 C CA . PRO A 1 178 ? -15.303 -6.252 5.952 1.00 89.50 178 PRO A CA 1
ATOM 1445 C C . PRO A 1 178 ? -14.093 -7.166 5.698 1.00 89.50 178 PRO A C 1
ATOM 1447 O O . PRO A 1 178 ? -13.750 -7.996 6.537 1.00 89.50 178 PRO A O 1
ATOM 1450 N N . SER A 1 179 ? -13.451 -7.047 4.530 1.00 92.56 179 SER A N 1
ATOM 1451 C CA . SER A 1 179 ? -12.291 -7.863 4.156 1.00 92.56 179 SER A CA 1
ATOM 1452 C C . SER A 1 179 ? -10.948 -7.234 4.534 1.00 92.56 179 SER A C 1
ATOM 1454 O O . SER A 1 179 ? -9.920 -7.869 4.297 1.00 92.56 179 SER A O 1
ATOM 1456 N N . ILE A 1 180 ? -10.935 -6.036 5.141 1.00 95.06 180 ILE A N 1
ATOM 1457 C CA . ILE A 1 180 ? -9.703 -5.276 5.392 1.00 95.06 180 ILE A CA 1
ATOM 1458 C C . ILE A 1 180 ? -8.675 -6.075 6.196 1.00 95.06 180 ILE A C 1
ATOM 1460 O O . ILE A 1 180 ? -7.516 -6.145 5.812 1.00 95.06 180 ILE A O 1
ATOM 1464 N N . VAL A 1 181 ? -9.113 -6.788 7.238 1.00 94.62 181 VAL A N 1
ATOM 1465 C CA . VAL A 1 181 ? -8.237 -7.619 8.079 1.00 94.62 181 VAL A CA 1
ATOM 1466 C C . VAL A 1 181 ? -7.542 -8.707 7.257 1.00 94.62 181 VAL A C 1
ATOM 1468 O O . VAL A 1 181 ? -6.325 -8.859 7.318 1.00 94.62 181 VAL A O 1
ATOM 1471 N N . LYS A 1 182 ? -8.299 -9.439 6.429 1.00 95.00 182 LYS A N 1
ATOM 1472 C CA . LYS A 1 182 ? -7.751 -10.514 5.584 1.00 95.00 182 LYS A CA 1
ATOM 1473 C C . LYS A 1 182 ? -6.804 -9.973 4.516 1.00 95.00 182 LYS A C 1
ATOM 1475 O O . LYS A 1 182 ? -5.824 -10.633 4.179 1.00 95.00 182 LYS A O 1
ATOM 1480 N N . MET A 1 183 ? -7.108 -8.798 3.968 1.00 95.75 183 MET A N 1
ATOM 1481 C CA . MET A 1 183 ? -6.257 -8.126 2.988 1.00 95.75 183 MET A CA 1
ATOM 1482 C C . MET A 1 183 ? -4.946 -7.673 3.635 1.00 95.75 183 MET A C 1
ATOM 1484 O O . MET A 1 183 ? -3.887 -7.979 3.099 1.00 95.75 183 MET A O 1
ATOM 1488 N N . SER A 1 184 ? -5.004 -7.047 4.811 1.00 96.25 184 SER A N 1
ATOM 1489 C CA . SER A 1 184 ? -3.836 -6.568 5.556 1.00 96.25 184 SER A CA 1
ATOM 1490 C C . SER A 1 184 ? -2.898 -7.691 6.001 1.00 96.25 184 SER A C 1
ATOM 1492 O O . SER A 1 184 ? -1.687 -7.560 5.842 1.00 96.25 184 SER A O 1
ATOM 1494 N N . ILE A 1 185 ? -3.435 -8.810 6.509 1.00 94.88 185 ILE A N 1
ATOM 1495 C CA . ILE A 1 185 ? -2.625 -9.983 6.888 1.00 94.88 185 ILE A CA 1
ATOM 1496 C C . ILE A 1 185 ? -1.904 -10.540 5.658 1.00 94.88 185 ILE A C 1
ATOM 1498 O O . ILE A 1 185 ? -0.681 -10.646 5.655 1.00 94.88 185 ILE A O 1
ATOM 1502 N N . PHE A 1 186 ? -2.647 -10.802 4.575 1.00 94.50 186 PHE A N 1
ATOM 1503 C CA . PHE A 1 186 ? -2.056 -11.280 3.325 1.00 94.50 186 PHE A CA 1
ATOM 1504 C C . PHE A 1 186 ? -0.979 -10.325 2.802 1.00 94.50 186 PHE A C 1
ATOM 1506 O O . PHE A 1 186 ? 0.067 -10.768 2.333 1.00 94.50 186 PHE A O 1
ATOM 1513 N N . PHE A 1 187 ? -1.228 -9.015 2.874 1.00 94.62 187 PHE A N 1
ATOM 1514 C CA . PHE A 1 187 ? -0.279 -8.029 2.382 1.00 94.62 187 PHE A CA 1
ATOM 1515 C C . PHE A 1 187 ? 1.007 -8.027 3.197 1.00 94.62 187 PHE A C 1
ATOM 1517 O O . PHE A 1 187 ? 2.086 -7.983 2.617 1.00 94.62 187 PHE A O 1
ATOM 1524 N N . SER A 1 188 ? 0.894 -8.129 4.522 1.00 94.81 188 SER A N 1
ATOM 1525 C CA . SER A 1 188 ? 2.039 -8.217 5.424 1.00 94.81 188 SER A CA 1
ATOM 1526 C C . SER A 1 188 ? 2.926 -9.426 5.117 1.00 94.81 188 SER A C 1
ATOM 1528 O O . SER A 1 188 ? 4.147 -9.283 4.978 1.00 94.81 188 SER A O 1
ATOM 1530 N N . ASP A 1 189 ? 2.315 -10.598 4.937 1.00 91.50 189 ASP A N 1
ATOM 1531 C CA . ASP A 1 189 ? 3.032 -11.827 4.592 1.00 91.50 189 ASP A CA 1
ATOM 1532 C C . ASP A 1 189 ? 3.720 -11.694 3.227 1.00 91.50 189 ASP A C 1
ATOM 1534 O O . ASP A 1 189 ? 4.889 -12.054 3.068 1.00 91.50 189 ASP A O 1
ATOM 1538 N N . PHE A 1 190 ? 3.022 -11.100 2.252 1.00 90.94 190 PHE A N 1
ATOM 1539 C CA . PHE A 1 190 ? 3.542 -10.880 0.906 1.00 90.94 190 PHE A CA 1
ATOM 1540 C C . PHE A 1 190 ? 4.759 -9.946 0.885 1.00 90.94 190 PHE A C 1
ATOM 1542 O O . PHE A 1 190 ? 5.749 -10.240 0.219 1.00 90.94 190 PHE A O 1
ATOM 1549 N N . VAL A 1 191 ? 4.723 -8.821 1.607 1.00 92.06 191 VAL A N 1
ATOM 1550 C CA . VAL A 1 191 ? 5.810 -7.824 1.560 1.00 92.06 191 VAL A CA 1
ATOM 1551 C C . VAL A 1 191 ? 6.992 -8.181 2.457 1.00 92.06 191 VAL A C 1
ATOM 1553 O O . VAL A 1 191 ? 8.099 -7.682 2.253 1.00 92.06 191 VAL A O 1
ATOM 1556 N N . THR A 1 192 ? 6.804 -9.086 3.421 1.00 91.12 192 THR A N 1
ATOM 1557 C CA . THR A 1 192 ? 7.864 -9.502 4.348 1.00 91.12 192 THR A CA 1
ATOM 1558 C C . THR A 1 192 ? 9.067 -10.116 3.631 1.00 91.12 192 THR A C 1
ATOM 1560 O O . THR A 1 192 ? 10.206 -9.843 4.011 1.00 91.12 192 THR A O 1
ATOM 1563 N N . VAL A 1 193 ? 8.851 -10.863 2.545 1.00 89.25 193 VAL A N 1
ATOM 1564 C CA . VAL A 1 193 ? 9.945 -11.457 1.752 1.00 89.25 193 VAL A CA 1
ATOM 1565 C C . VAL A 1 193 ? 10.713 -10.441 0.897 1.00 89.25 193 VAL A C 1
ATOM 1567 O O . VAL A 1 193 ? 11.732 -10.795 0.310 1.00 89.25 193 VAL A O 1
ATOM 1570 N N . LEU A 1 194 ? 10.244 -9.191 0.813 1.00 89.00 194 LEU A N 1
ATOM 1571 C CA . LEU A 1 194 ? 10.820 -8.132 -0.025 1.00 89.00 194 LEU A CA 1
ATOM 1572 C C . LEU A 1 194 ? 11.643 -7.101 0.771 1.00 89.00 194 LEU A C 1
ATOM 1574 O O . LEU A 1 194 ? 12.248 -6.213 0.178 1.00 89.00 194 LEU A O 1
ATOM 1578 N N . ARG A 1 195 ? 11.704 -7.218 2.107 1.00 88.88 195 ARG A N 1
ATOM 1579 C CA . ARG A 1 195 ? 12.393 -6.263 3.004 1.00 88.88 195 ARG A CA 1
ATOM 1580 C C . ARG A 1 195 ? 13.868 -6.036 2.652 1.00 88.88 195 ARG A C 1
ATOM 1582 O O . ARG A 1 195 ? 14.365 -4.921 2.743 1.00 88.88 195 ARG A O 1
ATOM 1589 N N . PHE A 1 196 ? 14.576 -7.086 2.255 1.00 87.06 196 PHE A N 1
ATOM 1590 C CA . PHE A 1 196 ? 16.025 -7.042 2.020 1.00 87.06 196 PHE A CA 1
ATOM 1591 C C . PHE A 1 196 ? 16.385 -6.994 0.533 1.00 87.06 196 PHE A C 1
ATOM 1593 O O . PHE A 1 196 ? 17.433 -7.483 0.135 1.00 87.06 196 PHE A O 1
ATOM 1600 N N . HIS A 1 197 ? 15.499 -6.446 -0.297 1.00 87.25 197 HIS A N 1
ATOM 1601 C CA . HIS A 1 197 ? 15.763 -6.297 -1.721 1.00 87.25 197 HIS A CA 1
ATOM 1602 C C . HIS A 1 197 ? 16.842 -5.227 -1.979 1.00 87.25 197 HIS A C 1
ATOM 1604 O O . HIS A 1 197 ? 16.846 -4.176 -1.328 1.00 87.25 197 HIS A O 1
ATOM 1610 N N . ASP A 1 198 ? 17.724 -5.475 -2.953 1.00 83.81 198 ASP A N 1
ATOM 1611 C CA . ASP A 1 198 ? 18.842 -4.581 -3.302 1.00 83.81 198 ASP A CA 1
ATOM 1612 C C . ASP A 1 198 ? 18.358 -3.239 -3.874 1.00 83.81 198 ASP A C 1
ATOM 1614 O O . ASP A 1 198 ? 18.918 -2.179 -3.586 1.00 83.81 198 ASP A O 1
ATOM 1618 N N . GLU A 1 199 ? 17.260 -3.272 -4.630 1.00 84.88 199 GLU A N 1
ATOM 1619 C CA . GLU A 1 199 ? 16.636 -2.079 -5.209 1.00 84.88 199 GLU A CA 1
ATOM 1620 C C . GLU A 1 199 ? 15.966 -1.182 -4.137 1.00 84.88 199 GLU A C 1
ATOM 1622 O O . GLU A 1 199 ? 15.023 -1.632 -3.471 1.00 84.88 199 GLU A O 1
ATOM 1627 N N . PRO A 1 200 ? 16.366 0.100 -3.987 1.00 88.12 200 PRO A N 1
ATOM 1628 C CA . PRO A 1 200 ? 15.758 1.039 -3.033 1.00 88.12 200 PRO A CA 1
ATOM 1629 C C . PRO A 1 200 ? 14.257 1.242 -3.246 1.00 88.12 200 PRO A C 1
ATOM 1631 O O . PRO A 1 200 ? 13.509 1.345 -2.275 1.00 88.12 200 PRO A O 1
ATOM 1634 N N . VAL A 1 201 ? 13.786 1.230 -4.498 1.00 87.31 201 VAL A N 1
ATOM 1635 C CA . VAL A 1 201 ? 12.358 1.403 -4.815 1.00 87.31 201 VAL A CA 1
ATOM 1636 C C . VAL A 1 201 ? 11.501 0.325 -4.146 1.00 87.31 201 VAL A C 1
ATOM 1638 O O . VAL A 1 201 ? 10.422 0.629 -3.640 1.00 87.31 201 VAL A O 1
ATOM 1641 N N . ILE A 1 202 ? 11.990 -0.917 -4.078 1.00 89.69 202 ILE A N 1
ATOM 1642 C CA . ILE A 1 202 ? 11.281 -2.010 -3.403 1.00 89.69 202 ILE A CA 1
ATOM 1643 C C . ILE A 1 202 ? 11.247 -1.785 -1.894 1.00 89.69 202 ILE A C 1
ATOM 1645 O O . ILE A 1 202 ? 10.189 -1.932 -1.286 1.00 89.69 202 ILE A O 1
ATOM 1649 N N . ARG A 1 203 ? 12.365 -1.384 -1.279 1.00 92.12 203 ARG A N 1
ATOM 1650 C CA . ARG A 1 203 ? 12.408 -1.111 0.168 1.00 92.12 203 ARG A CA 1
ATOM 1651 C C . ARG A 1 203 ? 11.458 0.023 0.554 1.00 92.12 203 ARG A C 1
ATOM 1653 O O . ARG A 1 203 ? 10.670 -0.133 1.486 1.00 92.12 203 ARG A O 1
ATOM 1660 N N . SER A 1 204 ? 11.460 1.111 -0.215 1.00 92.69 204 SER A N 1
ATOM 1661 C CA . SER A 1 204 ? 10.494 2.208 -0.090 1.00 92.69 204 SER A CA 1
ATOM 1662 C C . SER A 1 204 ? 9.045 1.737 -0.261 1.00 92.69 204 SER A C 1
ATOM 1664 O O . SER A 1 204 ? 8.175 2.119 0.524 1.00 92.69 204 SER A O 1
ATOM 1666 N N . ALA A 1 205 ? 8.772 0.865 -1.235 1.00 93.69 205 ALA A N 1
ATOM 1667 C CA . ALA A 1 205 ? 7.440 0.301 -1.432 1.00 93.69 205 ALA A CA 1
ATOM 1668 C C . ALA A 1 205 ? 6.998 -0.559 -0.238 1.00 93.69 205 ALA A C 1
ATOM 1670 O O . ALA A 1 205 ? 5.871 -0.418 0.227 1.00 93.69 205 ALA A O 1
ATOM 1671 N N . VAL A 1 206 ? 7.881 -1.392 0.321 1.00 95.06 206 VAL A N 1
ATOM 1672 C CA . VAL A 1 206 ? 7.595 -2.201 1.520 1.00 95.06 206 VAL A CA 1
ATOM 1673 C C . VAL A 1 206 ? 7.291 -1.311 2.731 1.00 95.06 206 VAL A C 1
ATOM 1675 O O . VAL A 1 206 ? 6.315 -1.561 3.438 1.00 95.06 206 VAL A O 1
ATOM 1678 N N . LEU A 1 207 ? 8.060 -0.237 2.944 1.00 96.12 207 LEU A N 1
ATOM 1679 C CA . LEU A 1 207 ? 7.778 0.761 3.986 1.00 96.12 207 LEU A CA 1
ATOM 1680 C C . LEU A 1 207 ? 6.386 1.386 3.809 1.00 96.12 207 LEU A C 1
ATOM 1682 O O . LEU A 1 207 ? 5.613 1.473 4.763 1.00 96.12 207 LEU A O 1
ATOM 1686 N N . PHE A 1 208 ? 6.035 1.766 2.580 1.00 96.75 208 PHE A N 1
ATOM 1687 C CA . PHE A 1 208 ? 4.704 2.279 2.262 1.00 96.75 208 PHE A CA 1
ATOM 1688 C C . PHE A 1 208 ? 3.595 1.243 2.483 1.00 96.75 208 PHE A C 1
ATOM 1690 O O . PHE A 1 208 ? 2.498 1.601 2.912 1.00 96.75 208 PHE A O 1
ATOM 1697 N N . CYS A 1 209 ? 3.864 -0.040 2.240 1.00 96.81 209 CYS A N 1
ATOM 1698 C CA . CYS A 1 209 ? 2.913 -1.112 2.518 1.00 96.81 209 CYS A CA 1
ATOM 1699 C C . CYS A 1 209 ? 2.644 -1.238 4.022 1.00 96.81 209 CYS A C 1
ATOM 1701 O O . CYS A 1 209 ? 1.481 -1.291 4.413 1.00 96.81 209 CYS A O 1
ATOM 1703 N N . TYR A 1 210 ? 3.679 -1.206 4.872 1.00 96.88 210 TYR A N 1
ATOM 1704 C CA . TYR A 1 210 ? 3.483 -1.195 6.329 1.00 96.88 210 TYR A CA 1
ATOM 1705 C C . TYR A 1 210 ? 2.706 0.024 6.797 1.00 96.88 210 TYR A C 1
ATOM 1707 O O . TYR A 1 210 ? 1.790 -0.119 7.605 1.00 96.88 210 TYR A O 1
ATOM 1715 N N . LEU A 1 211 ? 3.011 1.202 6.246 1.00 96.12 211 LEU A N 1
ATOM 1716 C CA . LEU A 1 211 ? 2.242 2.406 6.538 1.00 96.12 211 LEU A CA 1
ATOM 1717 C C . LEU A 1 211 ? 0.775 2.243 6.136 1.00 96.12 211 LEU A C 1
ATOM 1719 O O . LEU A 1 211 ? -0.107 2.552 6.923 1.00 96.12 211 LEU A O 1
ATOM 1723 N N . SER A 1 212 ? 0.518 1.723 4.935 1.00 96.62 212 SER A N 1
ATOM 1724 C CA . SER A 1 212 ? -0.837 1.516 4.414 1.00 96.62 212 SER A CA 1
ATOM 1725 C C . SER A 1 212 ? -1.631 0.518 5.255 1.00 96.62 212 SER A C 1
ATOM 1727 O O . SER A 1 212 ? -2.816 0.726 5.490 1.00 96.62 212 SER A O 1
ATOM 1729 N N . ILE A 1 213 ? -0.992 -0.552 5.738 1.00 96.69 213 ILE A N 1
ATOM 1730 C CA . ILE A 1 213 ? -1.615 -1.506 6.666 1.00 96.69 213 ILE A CA 1
ATOM 1731 C C . ILE A 1 213 ? -1.938 -0.811 7.991 1.00 96.69 213 ILE A C 1
ATOM 1733 O O . ILE A 1 213 ? -3.057 -0.933 8.489 1.00 96.69 213 ILE A O 1
ATOM 1737 N N . ALA A 1 214 ? -0.978 -0.061 8.539 1.00 95.06 214 ALA A N 1
ATOM 1738 C CA . ALA A 1 214 ? -1.147 0.653 9.795 1.00 95.06 214 ALA A CA 1
ATOM 1739 C C . ALA A 1 214 ? -2.273 1.684 9.721 1.00 95.06 214 ALA A C 1
ATOM 1741 O O . ALA A 1 214 ? -3.076 1.765 10.643 1.00 95.06 214 ALA A O 1
ATOM 1742 N N . THR A 1 215 ? -2.384 2.441 8.630 1.00 93.69 215 THR A N 1
ATOM 1743 C CA . THR A 1 215 ? -3.434 3.454 8.473 1.00 93.69 215 THR A CA 1
ATOM 1744 C C . THR A 1 215 ? -4.797 2.859 8.135 1.00 93.69 215 THR A C 1
ATOM 1746 O O . THR A 1 215 ? -5.808 3.415 8.557 1.00 93.69 215 THR A O 1
ATOM 1749 N N . ALA A 1 216 ? -4.856 1.741 7.405 1.00 93.75 216 ALA A N 1
ATOM 1750 C CA . ALA A 1 216 ? -6.126 1.146 6.995 1.00 93.75 216 ALA A CA 1
ATOM 1751 C C . ALA A 1 216 ? -6.804 0.317 8.100 1.00 93.75 216 ALA A C 1
ATOM 1753 O O . ALA A 1 216 ? -8.030 0.221 8.117 1.00 93.75 216 ALA A O 1
ATOM 1754 N N . VAL A 1 217 ? -6.035 -0.287 9.011 1.00 93.62 217 VAL A N 1
ATOM 1755 C CA . VAL A 1 217 ? -6.566 -1.051 10.153 1.00 93.62 217 VAL A CA 1
ATOM 1756 C C . VAL A 1 217 ? -6.812 -0.114 11.340 1.00 93.62 217 VAL A C 1
ATOM 1758 O O . VAL A 1 217 ? -6.002 0.773 11.621 1.00 93.62 217 VAL A O 1
ATOM 1761 N N . SER A 1 218 ? -7.933 -0.301 12.045 1.00 91.50 218 SER A N 1
ATOM 1762 C CA . SER A 1 218 ? -8.293 0.529 13.202 1.00 91.50 218 SER A CA 1
ATOM 1763 C C . SER A 1 218 ? -7.266 0.422 14.331 1.00 91.50 218 SER A C 1
ATOM 1765 O O . SER A 1 218 ? -6.642 -0.623 14.513 1.00 91.50 218 SER A O 1
ATOM 1767 N N . ASP A 1 219 ? -7.133 1.488 15.123 1.00 90.69 219 ASP A N 1
ATOM 1768 C CA . ASP A 1 219 ? -6.189 1.554 16.253 1.00 90.69 219 ASP A CA 1
ATOM 1769 C C . ASP A 1 219 ? -6.420 0.442 17.279 1.00 90.69 219 ASP A C 1
ATOM 1771 O O . ASP A 1 219 ? -5.476 -0.039 17.885 1.00 90.69 219 ASP A O 1
ATOM 1775 N N . THR A 1 220 ? -7.668 -0.008 17.420 1.00 89.56 220 THR A N 1
ATOM 1776 C CA . THR A 1 220 ? -8.051 -1.095 18.326 1.00 89.56 220 THR A CA 1
ATOM 1777 C C . THR A 1 220 ? -7.612 -2.473 17.837 1.00 89.56 220 THR A C 1
ATOM 1779 O O . THR A 1 220 ? -7.179 -3.298 18.627 1.00 89.56 220 THR A O 1
ATOM 1782 N N . LEU A 1 221 ? -7.728 -2.748 16.535 1.00 90.94 221 LEU A N 1
ATOM 1783 C CA . LEU A 1 221 ? -7.449 -4.077 15.979 1.00 90.94 221 LEU A CA 1
ATOM 1784 C C . LEU A 1 221 ? -5.982 -4.239 15.586 1.00 90.94 221 LEU A C 1
ATOM 1786 O O . LEU A 1 221 ? -5.493 -5.357 15.440 1.00 90.94 221 LEU A O 1
ATOM 1790 N N . PHE A 1 222 ? -5.280 -3.133 15.351 1.00 94.69 222 PHE A N 1
ATOM 1791 C CA . PHE A 1 222 ? -3.914 -3.175 14.854 1.00 94.69 222 PHE A CA 1
ATOM 1792 C C . PHE A 1 222 ? -2.941 -3.876 15.826 1.00 94.69 222 PHE A C 1
ATOM 1794 O O . PHE A 1 222 ? -2.242 -4.785 15.363 1.00 94.69 222 PHE A O 1
ATOM 1801 N N . PRO A 1 223 ? -2.908 -3.554 17.138 1.00 92.94 223 PRO A N 1
ATOM 1802 C CA . PRO A 1 223 ? -2.047 -4.250 18.096 1.00 92.94 223 PRO A CA 1
ATOM 1803 C C . PRO A 1 223 ? -2.398 -5.736 18.231 1.00 92.94 223 PRO A C 1
ATOM 1805 O O . PRO A 1 223 ? -1.495 -6.572 18.222 1.00 92.94 223 PRO A O 1
ATOM 1808 N N . GLU A 1 224 ? -3.692 -6.078 18.263 1.00 92.12 224 GLU A N 1
ATOM 1809 C CA . GLU A 1 224 ? -4.163 -7.468 18.357 1.00 92.12 224 GLU A CA 1
ATOM 1810 C C . GLU A 1 224 ? -3.679 -8.329 17.181 1.00 92.12 224 GLU A C 1
ATOM 1812 O O . GLU A 1 224 ? -3.292 -9.485 17.358 1.00 92.12 224 GLU A O 1
ATOM 1817 N N . LEU A 1 225 ? -3.694 -7.769 15.969 1.00 93.12 225 LEU A N 1
ATOM 1818 C CA . LEU A 1 225 ? -3.353 -8.497 14.747 1.00 93.12 225 LEU A CA 1
ATOM 1819 C C . LEU A 1 225 ? -1.852 -8.513 14.455 1.00 93.12 225 LEU A C 1
ATOM 1821 O O . LEU A 1 225 ? -1.329 -9.523 13.984 1.00 93.12 225 LEU A O 1
ATOM 1825 N N . PHE A 1 226 ? -1.160 -7.397 14.693 1.00 95.25 226 PHE A N 1
ATOM 1826 C CA . PHE A 1 226 ? 0.210 -7.197 14.219 1.00 95.25 226 PHE A CA 1
ATOM 1827 C C . PHE A 1 226 ? 1.233 -6.958 15.329 1.00 95.25 226 PHE A C 1
ATOM 1829 O O . PHE A 1 226 ? 2.413 -6.847 15.010 1.00 95.25 226 PHE A O 1
ATOM 1836 N N . GLY A 1 227 ? 0.856 -6.943 16.611 1.00 90.81 227 GLY A N 1
ATOM 1837 C CA . GLY A 1 227 ? 1.766 -6.601 17.714 1.00 90.81 227 GLY A CA 1
ATOM 1838 C C . GLY A 1 227 ? 3.082 -7.390 17.718 1.00 90.81 227 GLY A C 1
ATOM 1839 O O . GLY A 1 227 ? 4.154 -6.807 17.870 1.00 90.81 227 GLY A O 1
ATOM 1840 N N . ASN A 1 228 ? 3.029 -8.695 17.432 1.00 89.94 228 ASN A N 1
ATOM 1841 C CA . ASN A 1 228 ? 4.228 -9.540 17.335 1.00 89.94 228 ASN A CA 1
ATOM 1842 C C . ASN A 1 228 ? 5.096 -9.236 16.101 1.00 89.94 228 ASN A C 1
ATOM 1844 O O . ASN A 1 228 ? 6.305 -9.444 16.133 1.00 89.94 228 ASN A O 1
ATOM 1848 N N . ALA A 1 229 ? 4.488 -8.792 15.000 1.00 92.81 229 ALA A N 1
ATOM 1849 C CA . ALA A 1 229 ? 5.175 -8.534 13.736 1.00 92.81 229 ALA A CA 1
ATOM 1850 C C . ALA A 1 229 ? 5.735 -7.104 13.651 1.00 92.81 229 ALA A C 1
ATOM 1852 O O . ALA A 1 229 ? 6.775 -6.890 13.025 1.00 92.81 229 ALA A O 1
ATOM 1853 N N . VAL A 1 230 ? 5.062 -6.139 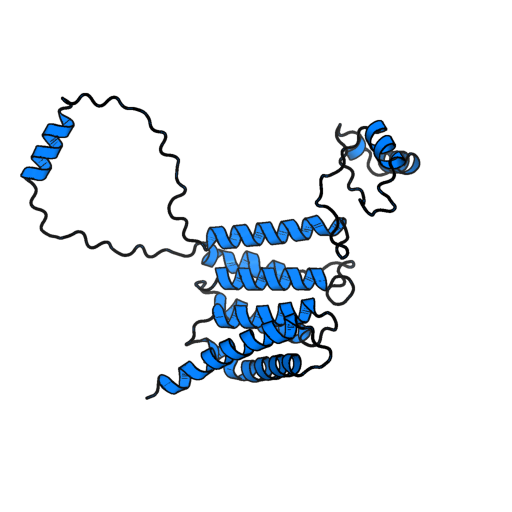14.289 1.00 94.00 230 VAL A N 1
ATOM 1854 C CA . VAL A 1 230 ? 5.373 -4.702 14.236 1.00 94.00 230 VAL A CA 1
ATOM 1855 C C . VAL A 1 230 ? 6.743 -4.392 14.818 1.00 94.00 230 VAL A C 1
ATOM 1857 O O . VAL A 1 230 ? 7.439 -3.542 14.270 1.00 94.00 230 VAL A O 1
ATOM 1860 N N . THR A 1 231 ? 7.178 -5.110 15.854 1.00 92.25 231 THR A N 1
ATOM 1861 C CA . THR A 1 231 ? 8.544 -4.992 16.392 1.00 92.25 231 THR A CA 1
ATOM 1862 C C . THR A 1 231 ? 9.582 -5.232 15.296 1.00 92.25 231 THR A C 1
ATOM 1864 O O . THR A 1 231 ? 10.418 -4.374 15.035 1.00 92.25 231 THR A O 1
ATOM 1867 N N . GLY A 1 232 ? 9.436 -6.321 14.537 1.00 94.12 232 GLY A N 1
ATOM 1868 C CA . GLY A 1 232 ? 10.304 -6.622 13.402 1.00 94.12 232 GLY A CA 1
ATOM 1869 C C . GLY A 1 232 ? 10.175 -5.638 12.232 1.00 94.12 232 GLY A C 1
ATOM 1870 O O . GLY A 1 232 ? 11.118 -5.501 11.453 1.00 94.12 232 GLY A O 1
ATOM 1871 N N . TRP A 1 233 ? 9.035 -4.957 12.070 1.00 95.81 233 TRP A N 1
ATOM 1872 C CA . TRP A 1 233 ? 8.890 -3.890 11.068 1.00 95.81 233 TRP A CA 1
ATOM 1873 C C . TRP A 1 233 ? 9.637 -2.627 11.502 1.00 95.81 233 TRP A C 1
ATOM 1875 O O . TRP A 1 233 ? 10.340 -2.028 10.689 1.00 95.81 233 TRP A O 1
ATOM 1885 N N . ILE A 1 234 ? 9.515 -2.254 12.780 1.00 95.44 234 ILE A N 1
ATOM 1886 C CA . ILE A 1 234 ? 10.192 -1.104 13.384 1.00 95.44 234 ILE A CA 1
ATOM 1887 C C . ILE A 1 234 ? 11.704 -1.315 13.367 1.00 95.44 234 ILE A C 1
ATOM 1889 O O . ILE A 1 234 ? 12.418 -0.446 12.874 1.00 95.44 234 ILE A O 1
ATOM 1893 N N . ASP A 1 235 ? 12.193 -2.468 13.825 1.00 94.44 235 ASP A N 1
ATOM 1894 C CA . ASP A 1 235 ? 13.627 -2.776 13.860 1.00 94.44 235 ASP A CA 1
ATOM 1895 C C . ASP A 1 235 ? 14.249 -2.695 12.464 1.00 94.44 235 ASP A C 1
ATOM 1897 O O . ASP A 1 235 ? 15.307 -2.092 12.263 1.00 94.44 235 ASP A O 1
ATOM 1901 N N . TRP A 1 236 ? 13.555 -3.243 11.463 1.00 95.62 236 TRP A N 1
ATOM 1902 C CA . TRP A 1 236 ? 13.998 -3.148 10.079 1.00 95.62 236 TRP A CA 1
ATOM 1903 C C . TRP A 1 236 ? 13.988 -1.701 9.561 1.00 95.62 236 TRP A C 1
ATOM 1905 O O . TRP A 1 236 ? 14.977 -1.264 8.971 1.00 95.62 236 TRP A O 1
ATOM 1915 N N . ALA A 1 237 ? 12.938 -0.920 9.823 1.00 94.88 237 ALA A N 1
ATOM 1916 C CA . ALA A 1 237 ? 12.890 0.486 9.422 1.00 94.88 237 ALA A CA 1
ATOM 1917 C C . ALA A 1 237 ? 13.995 1.318 10.109 1.00 94.88 237 ALA A C 1
ATOM 1919 O O . ALA A 1 237 ? 14.668 2.109 9.449 1.00 94.88 237 ALA A O 1
ATOM 1920 N N . LEU A 1 238 ? 14.272 1.085 11.396 1.00 94.19 238 LEU A N 1
ATOM 1921 C CA . LEU A 1 238 ? 15.387 1.708 12.121 1.00 94.19 238 LEU A CA 1
ATOM 1922 C C . LEU A 1 238 ? 16.752 1.333 11.520 1.00 94.19 238 LEU A C 1
ATOM 1924 O O . LEU A 1 238 ? 17.643 2.186 11.426 1.00 94.19 238 LEU A O 1
ATOM 1928 N N . SER A 1 239 ? 16.906 0.085 11.061 1.00 93.44 239 SER A N 1
ATOM 1929 C CA . SER A 1 239 ? 18.118 -0.356 10.362 1.00 93.44 239 SER A CA 1
ATOM 1930 C C . SER A 1 239 ? 18.338 0.420 9.059 1.00 93.44 239 SER A C 1
ATOM 1932 O O . SER A 1 239 ? 19.471 0.787 8.756 1.00 93.44 239 SER A O 1
ATOM 1934 N N . LEU A 1 240 ? 17.266 0.779 8.338 1.00 92.06 240 LEU A N 1
ATOM 1935 C CA . LEU A 1 240 ? 17.367 1.611 7.136 1.00 92.06 240 LEU A CA 1
ATOM 1936 C C . LEU A 1 240 ? 17.764 3.051 7.463 1.00 92.06 240 LEU A C 1
ATOM 1938 O O . LEU A 1 240 ? 18.549 3.634 6.718 1.00 92.06 240 LEU A O 1
ATOM 1942 N N . ILE A 1 241 ? 17.276 3.612 8.574 1.00 91.81 241 ILE A N 1
ATOM 1943 C CA . ILE A 1 241 ? 17.644 4.965 9.027 1.00 91.81 241 ILE A CA 1
ATOM 1944 C C . ILE A 1 241 ? 19.142 5.047 9.337 1.00 91.81 241 ILE A C 1
ATOM 1946 O O . ILE A 1 241 ? 19.800 6.013 8.953 1.00 91.81 241 ILE A O 1
ATOM 1950 N N . SER A 1 242 ? 19.672 4.021 10.004 1.00 89.19 242 SER A N 1
ATOM 1951 C CA . SER A 1 242 ? 21.078 3.957 10.428 1.00 89.19 242 SER A CA 1
ATOM 1952 C C . SER A 1 242 ? 22.019 3.432 9.337 1.00 89.19 242 SER A C 1
ATOM 1954 O O . SER A 1 242 ? 23.236 3.572 9.449 1.00 89.19 242 SER A O 1
ATOM 1956 N N . GLY A 1 243 ? 21.471 2.814 8.290 1.00 87.38 243 GLY A N 1
ATOM 1957 C CA . GLY A 1 243 ? 22.225 2.205 7.201 1.00 87.38 243 GLY A CA 1
ATOM 1958 C C . GLY A 1 243 ? 22.948 3.238 6.338 1.00 87.38 243 GLY A C 1
ATOM 1959 O O . GLY A 1 243 ? 22.339 4.192 5.842 1.00 87.38 243 GLY A O 1
ATOM 1960 N N . ALA A 1 244 ? 24.247 3.022 6.121 1.00 75.12 244 ALA A N 1
ATOM 1961 C CA . ALA A 1 244 ? 25.073 3.869 5.259 1.00 75.12 244 ALA A CA 1
ATOM 1962 C C . ALA A 1 244 ? 24.626 3.805 3.786 1.00 75.12 244 ALA A C 1
ATOM 1964 O O . ALA A 1 244 ? 24.578 4.837 3.117 1.00 75.12 244 ALA A O 1
ATOM 1965 N N . ASP A 1 245 ? 24.212 2.620 3.328 1.00 78.00 245 ASP A N 1
ATOM 1966 C CA . ASP A 1 245 ? 23.834 2.348 1.934 1.00 78.00 245 ASP A CA 1
ATOM 1967 C C . ASP A 1 245 ? 22.385 2.746 1.594 1.00 78.00 245 ASP A C 1
ATOM 1969 O O . ASP A 1 245 ? 21.967 2.705 0.436 1.00 78.00 245 ASP A O 1
ATOM 1973 N N . SER A 1 246 ? 21.594 3.152 2.592 1.00 83.25 246 SER A N 1
ATOM 1974 C CA . SER A 1 246 ? 20.203 3.563 2.390 1.00 83.25 246 SER A CA 1
ATOM 1975 C C . SER A 1 246 ? 20.115 4.902 1.658 1.00 83.25 246 SER A C 1
ATOM 1977 O O . SER A 1 246 ? 20.878 5.835 1.930 1.00 83.25 246 SER A O 1
ATOM 1979 N N . SER A 1 247 ? 19.132 5.047 0.768 1.00 86.69 247 SER A N 1
ATOM 1980 C CA . SER A 1 247 ? 18.869 6.337 0.128 1.00 86.69 247 SER A CA 1
ATOM 1981 C C . SER A 1 247 ? 18.305 7.350 1.137 1.00 86.69 247 SER A C 1
ATOM 1983 O O . SER A 1 247 ? 17.712 6.983 2.153 1.00 86.69 247 SER A O 1
ATOM 1985 N N . GLN A 1 248 ? 18.449 8.652 0.861 1.00 88.06 248 GLN A N 1
ATOM 1986 C CA . GLN A 1 248 ? 17.849 9.688 1.716 1.00 88.06 248 GLN A CA 1
ATOM 1987 C C . GLN A 1 248 ? 16.321 9.551 1.792 1.00 88.06 248 GLN A C 1
ATOM 1989 O O . GLN A 1 248 ? 15.737 9.774 2.849 1.00 88.06 248 GLN A O 1
ATOM 1994 N N . HIS A 1 249 ? 15.690 9.147 0.686 1.00 87.75 249 HIS A N 1
ATOM 1995 C CA . HIS A 1 249 ? 14.255 8.897 0.628 1.00 87.75 249 HIS A CA 1
ATOM 1996 C C . HIS A 1 249 ? 13.842 7.735 1.542 1.00 87.75 249 HIS A C 1
ATOM 1998 O O . HIS A 1 249 ? 12.923 7.904 2.342 1.00 87.75 249 HIS A O 1
ATOM 2004 N N . ASP A 1 250 ? 14.572 6.612 1.498 1.00 87.56 250 ASP A N 1
ATOM 2005 C CA . ASP A 1 250 ? 14.326 5.461 2.378 1.00 87.56 250 ASP A CA 1
ATOM 2006 C C . ASP A 1 250 ? 14.426 5.865 3.852 1.00 87.56 250 ASP A C 1
ATOM 2008 O O . ASP A 1 250 ? 13.567 5.500 4.649 1.00 87.56 250 ASP A O 1
ATOM 2012 N N . ARG A 1 251 ? 15.441 6.664 4.218 1.00 92.06 251 ARG A N 1
ATOM 2013 C CA . ARG A 1 251 ? 15.636 7.135 5.600 1.00 92.06 251 ARG A CA 1
ATOM 2014 C C . ARG A 1 251 ? 14.471 7.993 6.086 1.00 92.06 251 ARG A C 1
ATOM 2016 O O . ARG A 1 251 ? 13.971 7.783 7.189 1.00 92.06 251 ARG A O 1
ATOM 2023 N N . THR A 1 252 ? 14.024 8.946 5.269 1.00 93.06 252 THR A N 1
ATOM 2024 C CA . THR A 1 252 ? 12.881 9.800 5.615 1.00 93.06 252 THR A CA 1
ATOM 2025 C C . THR A 1 252 ? 11.597 8.979 5.728 1.00 93.06 252 THR A C 1
ATOM 2027 O O . THR A 1 252 ? 10.896 9.087 6.733 1.00 93.06 252 THR A O 1
ATOM 2030 N N . MET A 1 253 ? 11.315 8.115 4.748 1.00 93.25 253 MET A N 1
ATOM 2031 C CA . MET A 1 253 ? 10.125 7.263 4.757 1.00 93.25 253 MET A CA 1
ATOM 2032 C C . MET A 1 253 ? 10.123 6.320 5.965 1.00 93.25 253 MET A C 1
ATOM 2034 O O . MET A 1 253 ? 9.120 6.224 6.668 1.00 93.25 253 MET A O 1
ATOM 2038 N N . ALA A 1 254 ? 11.258 5.686 6.265 1.00 94.62 254 ALA A N 1
ATOM 2039 C CA . ALA A 1 254 ? 11.411 4.816 7.424 1.00 94.62 254 ALA A CA 1
ATOM 2040 C C . ALA A 1 254 ? 11.138 5.558 8.738 1.00 94.62 254 ALA A C 1
ATOM 2042 O O . ALA A 1 254 ? 10.427 5.032 9.592 1.00 94.62 254 ALA A O 1
ATOM 2043 N N . GLY A 1 255 ? 11.623 6.796 8.879 1.00 94.81 255 GLY A N 1
ATOM 2044 C CA . GLY A 1 255 ? 11.330 7.637 10.042 1.00 94.81 255 GLY A CA 1
ATOM 2045 C C . GLY A 1 255 ? 9.831 7.881 10.237 1.00 94.81 255 GLY A C 1
ATOM 2046 O O . GLY A 1 255 ? 9.320 7.728 11.346 1.00 94.81 255 GLY A O 1
ATOM 2047 N N . HIS A 1 256 ? 9.102 8.194 9.162 1.00 94.44 256 HIS A N 1
ATOM 2048 C CA . HIS A 1 256 ? 7.646 8.355 9.224 1.00 94.44 256 HIS A CA 1
ATOM 2049 C C . HIS A 1 256 ? 6.931 7.057 9.612 1.00 94.44 256 HIS A C 1
ATOM 2051 O O . HIS A 1 256 ? 6.051 7.079 10.472 1.00 94.44 256 HIS A O 1
ATOM 2057 N N . VAL A 1 257 ? 7.326 5.927 9.017 1.00 95.75 257 VAL A N 1
ATOM 2058 C CA . VAL A 1 257 ? 6.738 4.614 9.316 1.00 95.75 257 VAL A CA 1
ATOM 2059 C C . VAL A 1 257 ? 6.940 4.243 10.782 1.00 95.75 257 VAL A C 1
ATOM 2061 O O . VAL A 1 257 ? 5.980 3.858 11.442 1.00 95.75 257 VAL A O 1
ATOM 2064 N N . VAL A 1 258 ? 8.155 4.405 11.313 1.00 96.25 258 VAL A N 1
ATOM 2065 C CA . VAL A 1 258 ? 8.458 4.111 12.722 1.00 96.25 258 VAL A CA 1
ATOM 2066 C C . VAL A 1 258 ? 7.572 4.931 13.655 1.00 96.25 258 VAL A C 1
ATOM 2068 O O . VAL A 1 258 ? 6.982 4.366 14.571 1.00 96.25 258 VAL A O 1
ATOM 2071 N N . THR A 1 259 ? 7.428 6.235 13.406 1.00 95.12 259 THR A N 1
ATOM 2072 C CA . THR A 1 259 ? 6.581 7.107 14.232 1.00 95.12 259 THR A CA 1
ATOM 2073 C C . THR A 1 259 ? 5.133 6.621 14.262 1.00 95.12 259 THR A C 1
ATOM 2075 O O . THR A 1 259 ? 4.591 6.409 15.344 1.00 95.12 259 THR A O 1
ATOM 2078 N N . VAL A 1 260 ? 4.534 6.355 13.096 1.00 95.25 260 VAL A N 1
ATOM 2079 C CA . VAL A 1 260 ? 3.133 5.905 13.004 1.00 95.25 260 VAL A CA 1
ATOM 2080 C C . VAL A 1 260 ? 2.934 4.535 13.656 1.00 95.25 260 VAL A C 1
ATOM 2082 O O . VAL A 1 260 ? 1.953 4.326 14.368 1.00 95.25 260 VAL A O 1
ATOM 2085 N N . LEU A 1 261 ? 3.864 3.597 13.453 1.00 94.75 261 LEU A N 1
ATOM 2086 C CA . LEU A 1 261 ? 3.788 2.271 14.072 1.00 94.75 261 LEU A CA 1
ATOM 2087 C C . LEU A 1 261 ? 3.896 2.353 15.599 1.00 94.75 261 LEU A C 1
ATOM 2089 O O . LEU A 1 261 ? 3.150 1.676 16.301 1.00 94.75 261 LEU A O 1
ATOM 2093 N N . LEU A 1 262 ? 4.783 3.200 16.126 1.00 93.12 262 LEU A N 1
ATOM 2094 C CA . LEU A 1 262 ? 4.908 3.408 17.569 1.00 93.12 262 LEU A CA 1
ATOM 2095 C C . LEU A 1 262 ? 3.662 4.066 18.166 1.00 93.12 262 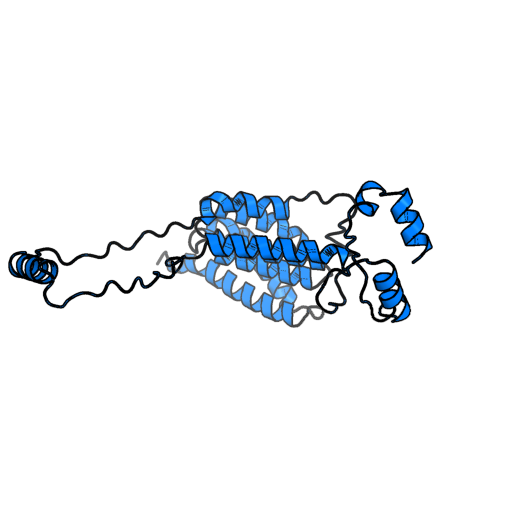LEU A C 1
ATOM 2097 O O . LEU A 1 262 ? 3.247 3.681 19.255 1.00 93.12 262 LEU A O 1
ATOM 2101 N N . GLU A 1 263 ? 3.060 5.037 17.480 1.00 91.88 263 GLU A N 1
ATOM 2102 C CA . GLU A 1 263 ? 1.799 5.652 17.908 1.00 91.88 263 GLU A CA 1
ATOM 2103 C C . GLU A 1 263 ? 0.673 4.618 17.967 1.00 91.88 263 GLU A C 1
ATOM 2105 O O . GLU A 1 263 ? 0.020 4.493 19.000 1.00 91.88 263 GLU A O 1
ATOM 2110 N N . LYS A 1 264 ? 0.524 3.799 16.919 1.00 89.62 264 LYS A N 1
ATOM 2111 C CA . LYS A 1 264 ? -0.461 2.708 16.862 1.00 89.62 264 LYS A CA 1
ATOM 2112 C C . LYS A 1 264 ? -0.307 1.696 17.998 1.00 89.62 264 LYS A C 1
ATOM 2114 O O . LYS A 1 264 ? -1.307 1.197 18.496 1.00 89.62 264 LYS A O 1
ATOM 2119 N N . MET A 1 265 ? 0.923 1.410 18.428 1.00 87.88 265 MET A N 1
ATOM 2120 C CA . MET A 1 265 ? 1.190 0.475 19.529 1.00 87.88 265 MET A CA 1
ATOM 2121 C C . MET A 1 265 ? 1.003 1.085 20.929 1.00 87.88 265 MET A C 1
ATOM 2123 O O . MET A 1 265 ? 0.868 0.340 21.894 1.00 87.88 265 MET A O 1
ATOM 2127 N N . LYS A 1 266 ? 1.005 2.418 21.078 1.00 81.81 266 LYS A N 1
ATOM 2128 C CA . LYS A 1 266 ? 0.842 3.089 22.385 1.00 81.81 266 LYS A CA 1
ATOM 2129 C C . LYS A 1 266 ? -0.610 3.173 22.858 1.00 81.81 266 LYS A C 1
ATOM 2131 O O . LYS A 1 266 ? -0.829 3.231 24.064 1.00 81.81 266 LYS A O 1
ATOM 2136 N N . VAL A 1 267 ? -1.578 3.162 21.939 1.00 59.09 267 VAL A N 1
ATOM 2137 C CA . VAL A 1 267 ? -3.016 3.337 22.237 1.00 59.09 267 VAL A CA 1
ATOM 2138 C C . VAL A 1 267 ? -3.571 2.254 23.189 1.00 59.09 267 VAL A C 1
ATOM 2140 O O . VAL A 1 267 ? -4.529 2.508 23.919 1.00 59.09 267 VAL A O 1
ATOM 2143 N N . ASP A 1 268 ? -2.925 1.090 23.277 1.00 50.69 268 ASP A N 1
ATOM 2144 C CA . ASP A 1 268 ? -3.292 0.021 24.222 1.00 50.69 268 ASP A CA 1
ATOM 2145 C C . ASP A 1 268 ? -2.942 0.334 25.690 1.00 50.69 268 ASP A C 1
ATOM 2147 O O . ASP A 1 268 ? -3.616 -0.144 26.599 1.00 50.69 268 ASP A O 1
ATOM 2151 N N . ASN A 1 269 ? -1.921 1.158 25.962 1.00 49.16 269 ASN A N 1
ATOM 2152 C CA . ASN A 1 269 ? -1.490 1.414 27.344 1.00 49.16 269 ASN A CA 1
ATOM 2153 C C . ASN A 1 269 ? -2.342 2.470 28.065 1.00 49.16 269 ASN A C 1
ATOM 2155 O O . ASN A 1 269 ? -2.451 2.420 29.288 1.00 49.16 269 ASN A O 1
ATOM 2159 N N . ASP A 1 270 ? -2.963 3.396 27.329 1.00 51.78 270 ASP A N 1
ATOM 2160 C CA . ASP A 1 270 ? -3.767 4.482 27.912 1.00 51.78 270 ASP A CA 1
ATOM 2161 C C . ASP A 1 270 ? -5.265 4.130 28.028 1.00 51.78 270 ASP A C 1
ATOM 2163 O O . ASP A 1 270 ? -6.021 4.848 28.678 1.00 51.78 270 ASP A O 1
ATOM 2167 N N . SER A 1 271 ? -5.718 3.022 27.428 1.00 45.66 271 SER A N 1
ATOM 2168 C CA . SER A 1 271 ? -7.128 2.586 27.442 1.00 45.66 271 SER A CA 1
ATOM 2169 C C . SER A 1 271 ? -7.491 1.639 28.601 1.00 45.66 271 SER A C 1
ATOM 2171 O O . SER A 1 271 ? -8.640 1.210 28.716 1.00 45.66 271 SER A O 1
ATOM 2173 N N . LEU A 1 272 ? -6.533 1.360 29.492 1.00 42.22 272 LEU A N 1
ATOM 2174 C CA . LEU A 1 272 ? -6.677 0.520 30.692 1.00 42.22 272 LEU A CA 1
ATOM 2175 C C . LEU A 1 272 ? -6.485 1.292 32.018 1.00 42.22 272 LEU A C 1
ATOM 2177 O O . LEU A 1 272 ? -6.374 0.663 33.072 1.00 42.22 272 LEU A O 1
ATOM 2181 N N . GLY A 1 273 ? -6.435 2.630 31.968 1.00 35.38 273 GLY A N 1
ATOM 2182 C CA . GLY A 1 273 ? -6.284 3.525 33.129 1.00 35.38 273 GLY A CA 1
ATOM 2183 C C . GLY A 1 273 ? -7.594 4.039 33.712 1.00 35.38 273 GLY A C 1
ATOM 2184 O O . GLY A 1 273 ? -8.516 4.348 32.924 1.00 35.38 273 GLY A O 1
#